Protein AF-0000000066464212 (afdb_homodimer)

pLDDT: mean 94.96, std 7.9, range [55.81, 98.94]

Radius of gyration: 20.84 Å; Cα contacts (8 Å, |Δi|>4): 324; chains: 2; bounding box: 34×66×40 Å

Nearest PDB structures (foldseek):
  5kqa-assembly1_A  TM=9.774E-01  e=7.365E-11  Polygonaceae
  3uiw-assembly1_A  TM=9.743E-01  e=1.014E-10  Danio rerio
  2e7p-assembly5_D  TM=9.667E-01  e=1.489E-10  Populus tremula x Populus tremuloides
  2fls-assembly1_A  TM=9.699E-01  e=6.914E-10  Homo sapiens
  2ht9-assembly1_B  TM=9.714E-01  e=9.521E-10  Homo sapiens

Secondary structure (DSSP, 8-state):
--HHHHHHHHHHHH-SEEEEE-TT-HHHHHHHHHHHHTT---EEEEGGGSTTHHHHHHHHHHHHS--SS-EEEETTEEEESHHHHHHTGGGHHHHHHHHHHHHHHH-/--HHHHHHHHHHHH-SEEEEE-TT-HHHHHHHHHHHHTT---EEEEGGGSTTHHHHHHHHHHHHS--SS-EEEETTEEEESHHHHHHTGGGHHHHHHHHHHHHHHH-

Sequence (214 aa):
MTGAKSKVEDIIAGHHVVIFSKSYCSYSRAAKSLLNEQGIPFYALELDQLDDGAAIQSALAELTNQSTVPNIFIGQKHIGGNSDLQARKGELSALVSAAMAAKASKAMTGAKSKVEDIIAGHHVVIFSKSYCSYSRAAKSLLNEQGIPFYALELDQLDDGAAIQSALAELTNQSTVPNIFIGQKHIGGNSDLQARKGELSALVSAAMAAKASKA

Solvent-accessible surface area (backbone atoms only — not comparable to full-atom values): 11523 Å² total; per-residue (Å²): 121,58,74,38,40,51,51,51,52,49,52,38,71,72,37,53,28,36,35,40,28,34,85,83,38,66,51,25,50,49,45,51,47,52,35,53,75,72,68,48,78,68,48,73,44,49,30,80,80,41,94,59,18,69,50,33,44,52,33,43,22,71,73,67,74,43,80,63,67,21,40,29,31,48,50,66,37,79,63,40,37,38,70,48,48,60,74,36,60,90,47,44,67,61,52,48,51,51,25,53,50,52,51,54,67,74,95,123,59,73,36,40,50,49,51,52,50,52,38,71,72,37,53,29,36,35,40,28,36,84,84,38,66,51,25,50,48,44,52,46,53,34,54,75,70,69,46,78,68,48,74,44,50,31,79,80,41,96,59,19,68,50,33,45,52,34,42,20,71,75,67,74,43,79,63,68,21,41,31,30,48,49,66,36,79,64,40,39,37,70,48,50,63,74,36,58,90,46,42,68,59,53,49,50,50,25,52,50,52,53,56,69,74,96

Organism: Ajellomyces capsulatus (strain G186AR / H82 / ATCC MYA-2454 / RMSCC 2432) (NCBI:txid447093)

Structure (mmCIF, N/CA/C/O backbone):
data_AF-0000000066464212-model_v1
#
loop_
_entity.id
_entity.type
_entity.pdbx_description
1 polymer 'Glutaredoxin domain-containing protein'
#
loop_
_atom_site.group_PDB
_atom_site.id
_atom_site.type_symbol
_atom_site.label_atom_id
_atom_site.label_alt_id
_atom_site.label_comp_id
_atom_site.label_asym_id
_atom_site.label_entity_id
_atom_site.label_seq_id
_atom_site.pdbx_PDB_ins_code
_atom_site.Cartn_x
_atom_site.Cartn_y
_atom_site.Cartn_z
_atom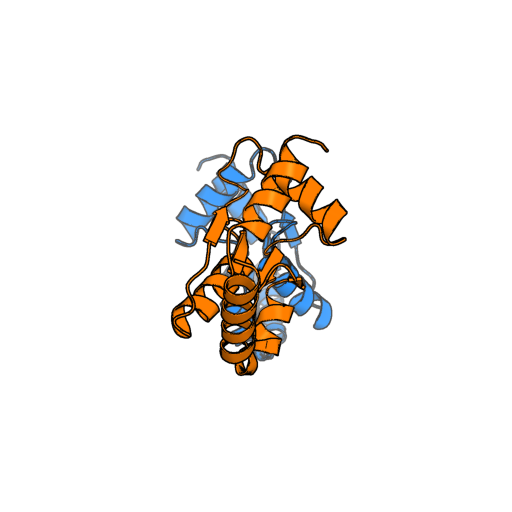_site.occupancy
_atom_site.B_iso_or_equiv
_atom_site.auth_seq_id
_atom_site.auth_comp_id
_atom_site.auth_asym_id
_atom_site.auth_atom_id
_atom_site.pdbx_PDB_model_num
ATOM 1 N N . MET A 1 1 ? -4.98 -30.25 5.605 1 62.38 1 MET A N 1
ATOM 2 C CA . MET A 1 1 ? -4.852 -28.891 5.09 1 62.38 1 MET A CA 1
ATOM 3 C C . MET A 1 1 ? -6.082 -28.062 5.441 1 62.38 1 MET A C 1
ATOM 5 O O . MET A 1 1 ? -7.195 -28.578 5.488 1 62.38 1 MET A O 1
ATOM 9 N N . THR A 1 2 ? -5.816 -26.922 6.148 1 75.06 2 THR A N 1
ATOM 10 C CA . THR A 1 2 ? -6.996 -26.094 6.414 1 75.06 2 THR A CA 1
ATOM 11 C C . THR A 1 2 ? -7.727 -25.781 5.113 1 75.06 2 THR A C 1
ATOM 13 O O . THR A 1 2 ? -7.168 -25.922 4.023 1 75.06 2 THR A O 1
ATOM 16 N N . GLY A 1 3 ? -9.008 -25.562 5.176 1 91.06 3 GLY A N 1
ATOM 17 C CA . GLY A 1 3 ? -9.805 -25.188 4.02 1 91.06 3 GLY A CA 1
ATOM 18 C C . GLY A 1 3 ? -9.188 -24.062 3.207 1 91.06 3 GLY A C 1
ATOM 19 O O . GLY A 1 3 ? -9.141 -24.125 1.978 1 91.06 3 GLY A O 1
ATOM 20 N N . ALA A 1 4 ? -8.547 -23.188 3.826 1 94.38 4 ALA A N 1
ATOM 21 C CA . ALA A 1 4 ? -7.93 -22.047 3.156 1 94.38 4 ALA A CA 1
ATOM 22 C C . ALA A 1 4 ? -6.672 -22.484 2.402 1 94.38 4 ALA A C 1
ATOM 24 O O . ALA A 1 4 ? -6.426 -22.016 1.286 1 94.38 4 ALA A O 1
ATOM 25 N N . LYS A 1 5 ? -5.852 -23.344 3.031 1 96.25 5 LYS A N 1
ATOM 26 C CA . LYS A 1 5 ? -4.633 -23.812 2.387 1 96.25 5 LYS A CA 1
ATOM 27 C C . LYS A 1 5 ? -4.953 -24.578 1.1 1 96.25 5 LYS A C 1
ATOM 29 O O . LYS A 1 5 ? -4.285 -24.375 0.08 1 96.25 5 LYS A O 1
ATOM 34 N N . SER A 1 6 ? -5.898 -25.453 1.099 1 96.81 6 SER A N 1
ATOM 35 C CA . SER A 1 6 ? -6.309 -26.188 -0.096 1 96.81 6 SER A CA 1
ATOM 36 C C . SER A 1 6 ? -6.812 -25.234 -1.179 1 96.81 6 SER A C 1
ATOM 38 O O . SER A 1 6 ? -6.516 -25.422 -2.361 1 96.81 6 SER A O 1
ATOM 40 N N . LYS A 1 7 ? -7.559 -24.25 -0.746 1 97.44 7 LYS A N 1
ATOM 41 C CA . LYS A 1 7 ? -8.07 -23.266 -1.689 1 97.44 7 LYS A CA 1
ATOM 42 C C . LYS A 1 7 ? -6.93 -22.516 -2.385 1 97.44 7 LYS A C 1
ATOM 44 O O . LYS A 1 7 ? -6.949 -22.344 -3.605 1 97.44 7 LYS A O 1
ATOM 49 N N . VAL A 1 8 ? -5.965 -22.141 -1.641 1 98.31 8 VAL A N 1
ATOM 50 C CA . VAL A 1 8 ? -4.805 -21.438 -2.174 1 98.31 8 VAL A CA 1
ATOM 51 C C . VAL A 1 8 ? -4.07 -22.328 -3.172 1 98.31 8 VAL A C 1
ATOM 53 O O . VAL A 1 8 ? -3.771 -21.906 -4.289 1 98.31 8 VAL A O 1
ATOM 56 N N . GLU A 1 9 ? -3.828 -23.531 -2.809 1 97.69 9 GLU A N 1
ATOM 57 C CA . GLU A 1 9 ? -3.117 -24.469 -3.67 1 97.69 9 GLU A CA 1
ATOM 58 C C . GLU A 1 9 ? -3.896 -24.734 -4.957 1 97.69 9 GLU A C 1
ATOM 60 O O . GLU A 1 9 ? -3.309 -24.828 -6.035 1 97.69 9 GLU A O 1
ATOM 65 N N . ASP A 1 10 ? -5.176 -24.859 -4.82 1 97.81 10 ASP A N 1
ATOM 66 C CA . ASP A 1 10 ? -6.02 -25.109 -5.984 1 97.81 10 ASP A CA 1
ATOM 67 C C . ASP A 1 10 ? -5.98 -23.922 -6.949 1 97.81 10 ASP A C 1
ATOM 69 O O . ASP A 1 10 ? -5.918 -24.125 -8.164 1 97.81 10 ASP A O 1
ATOM 73 N N . ILE A 1 11 ? -6.039 -22.719 -6.395 1 97.94 11 ILE A N 1
ATOM 74 C CA . ILE A 1 11 ? -6.02 -21.531 -7.219 1 97.94 11 ILE A CA 1
ATOM 75 C C . ILE A 1 11 ? -4.688 -21.422 -7.957 1 97.94 11 ILE A C 1
ATOM 77 O O . ILE A 1 11 ? -4.656 -21.188 -9.164 1 97.94 11 ILE A O 1
ATOM 81 N N . ILE A 1 12 ? -3.629 -21.672 -7.242 1 97.75 12 ILE A N 1
ATOM 82 C CA . ILE A 1 12 ? -2.297 -21.609 -7.832 1 97.75 12 ILE A CA 1
ATOM 83 C C . ILE A 1 12 ? -2.162 -22.656 -8.922 1 97.75 12 ILE A C 1
ATOM 85 O O . ILE A 1 12 ? -1.646 -22.375 -10.008 1 97.75 12 ILE A O 1
ATOM 89 N N . ALA A 1 13 ? -2.678 -23.828 -8.664 1 96.5 13 ALA A N 1
ATOM 90 C CA . ALA A 1 13 ? -2.598 -24.922 -9.617 1 96.5 13 ALA A CA 1
ATOM 91 C C . ALA A 1 13 ? -3.471 -24.672 -10.836 1 96.5 13 ALA A C 1
ATOM 93 O O . ALA A 1 13 ? -3.162 -25.125 -11.938 1 96.5 13 ALA A O 1
ATOM 94 N N . GLY A 1 14 ? -4.5 -23.891 -10.664 1 96.62 14 GLY A N 1
ATOM 95 C CA . GLY A 1 14 ? -5.504 -23.734 -11.703 1 96.62 14 GLY A CA 1
ATOM 96 C C . GLY A 1 14 ? -5.23 -22.562 -12.625 1 96.62 14 GLY A C 1
ATOM 97 O O . GLY A 1 14 ? -5.918 -22.391 -13.633 1 96.62 14 GLY A O 1
ATOM 98 N N . HIS A 1 15 ? -4.262 -21.719 -12.344 1 97.31 15 HIS A N 1
ATOM 99 C CA . HIS A 1 15 ? -4 -20.531 -13.141 1 97.31 15 HIS A CA 1
ATOM 100 C C . HIS A 1 15 ? -2.508 -20.359 -13.414 1 97.31 15 HIS A C 1
ATOM 102 O O . HIS A 1 15 ? -1.678 -20.75 -12.586 1 97.31 15 HIS A O 1
ATOM 108 N N . HIS A 1 16 ? -2.162 -19.766 -14.555 1 96.94 16 HIS A N 1
ATOM 109 C CA . HIS A 1 16 ? -0.768 -19.562 -14.93 1 96.94 16 HIS A CA 1
ATOM 110 C C . HIS A 1 16 ? -0.162 -18.391 -14.156 1 96.94 16 HIS A C 1
ATOM 112 O O . HIS A 1 16 ? 1.033 -18.391 -13.852 1 96.94 16 HIS A O 1
ATOM 118 N N . VAL A 1 17 ? -0.96 -17.375 -13.992 1 98.44 17 VAL A N 1
ATOM 119 C CA . VAL A 1 17 ? -0.551 -16.188 -13.242 1 98.44 17 VAL A CA 1
ATOM 120 C C . VAL A 1 17 ? -1.604 -15.859 -12.188 1 98.44 17 VAL A C 1
ATOM 122 O O . VAL A 1 17 ? -2.783 -15.695 -12.508 1 98.44 17 VAL A O 1
ATOM 125 N N . VAL A 1 18 ? -1.209 -15.828 -10.852 1 98.81 18 VAL A N 1
ATOM 126 C CA . VAL A 1 18 ? -2.115 -15.539 -9.75 1 98.81 18 VAL A CA 1
ATOM 127 C C . VAL A 1 18 ? -1.562 -14.383 -8.914 1 98.81 18 VAL A C 1
ATOM 129 O O . VAL A 1 18 ? -0.37 -14.352 -8.602 1 98.81 18 VAL A O 1
ATOM 132 N N . ILE A 1 19 ? -2.424 -13.453 -8.617 1 98.94 19 ILE A N 1
ATOM 133 C CA . ILE A 1 19 ? -2.105 -12.383 -7.688 1 98.94 19 ILE A CA 1
ATOM 134 C C . ILE A 1 19 ? -3.059 -12.43 -6.496 1 98.94 19 ILE A C 1
ATOM 136 O O . ILE A 1 19 ? -4.266 -12.219 -6.652 1 98.94 19 ILE A O 1
ATOM 140 N N . PHE A 1 20 ? -2.555 -12.789 -5.336 1 98.94 20 PHE A N 1
ATOM 141 C CA . PHE A 1 20 ? -3.291 -12.516 -4.109 1 98.94 20 PHE A CA 1
ATOM 142 C C . PHE A 1 20 ? -3.072 -11.078 -3.65 1 98.94 20 PHE A C 1
ATOM 144 O O . PHE A 1 20 ? -1.938 -10.664 -3.41 1 98.94 20 PHE A O 1
ATOM 151 N N . SER A 1 21 ? -4.109 -10.359 -3.576 1 98.62 21 SER A N 1
ATOM 152 C CA . SER A 1 21 ? -4.023 -8.906 -3.438 1 98.62 21 SER A CA 1
ATOM 153 C C . SER A 1 21 ? -5.031 -8.391 -2.42 1 98.62 21 SER A C 1
ATOM 155 O O . SER A 1 21 ? -5.676 -9.172 -1.721 1 98.62 21 SER A O 1
ATO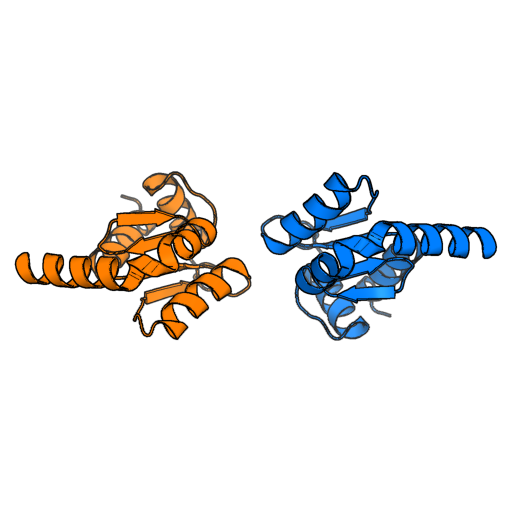M 157 N N . LYS A 1 22 ? -4.996 -7.09 -2.24 1 97 22 LYS A N 1
ATOM 158 C CA . LYS A 1 22 ? -6.051 -6.32 -1.588 1 97 22 LYS A CA 1
ATOM 159 C C . LYS A 1 22 ? -6.449 -5.109 -2.43 1 97 22 LYS A C 1
ATOM 161 O O . LYS A 1 22 ? -5.602 -4.492 -3.076 1 97 22 LYS A O 1
ATOM 166 N N . SER A 1 23 ? -7.754 -4.809 -2.336 1 95.81 23 SER A N 1
ATOM 167 C CA . SER A 1 23 ? -8.32 -3.838 -3.271 1 95.81 23 SER A CA 1
ATOM 168 C C . SER A 1 23 ? -7.773 -2.438 -3.01 1 95.81 23 SER A C 1
ATOM 170 O O . SER A 1 23 ? -7.691 -1.616 -3.924 1 95.81 23 SER A O 1
ATOM 172 N N . TYR A 1 24 ? -7.355 -2.246 -1.828 1 90.81 24 TYR A N 1
ATOM 173 C CA . TYR A 1 24 ? -6.98 -0.889 -1.444 1 90.81 24 TYR A CA 1
ATOM 174 C C . TYR A 1 24 ? -5.473 -0.689 -1.538 1 90.81 24 TYR A C 1
ATOM 176 O O . TYR A 1 24 ? -4.973 0.419 -1.333 1 90.81 24 TYR A O 1
ATOM 184 N N . CYS A 1 25 ? -4.758 -1.688 -1.774 1 96.19 25 CYS A N 1
ATOM 185 C CA . CYS A 1 25 ? -3.305 -1.651 -1.646 1 96.19 25 CYS A CA 1
ATOM 186 C C . CYS A 1 25 ? -2.654 -1.162 -2.934 1 96.19 25 CYS A C 1
ATOM 188 O O . CYS A 1 25 ? -2.875 -1.734 -4.004 1 96.19 25 CYS A O 1
ATOM 190 N N . SER A 1 26 ? -1.831 -0.198 -2.838 1 95.88 26 SER A N 1
ATOM 191 C CA . SER A 1 26 ? -1.225 0.437 -4.004 1 95.88 26 SER A CA 1
ATOM 192 C C . SER A 1 26 ? -0.263 -0.511 -4.711 1 95.88 26 SER A C 1
ATOM 194 O O . SER A 1 26 ? -0.16 -0.495 -5.941 1 95.88 26 SER A O 1
ATOM 196 N N . TYR A 1 27 ? 0.458 -1.313 -3.957 1 97.69 27 TYR A N 1
ATOM 197 C CA . TYR A 1 27 ? 1.379 -2.268 -4.562 1 97.69 27 TYR A CA 1
ATOM 198 C C . TYR A 1 27 ? 0.621 -3.344 -5.332 1 97.69 27 TYR A C 1
ATOM 200 O O . TYR A 1 27 ? 1.071 -3.795 -6.391 1 97.69 27 TYR A O 1
ATOM 208 N N . SER A 1 28 ? -0.505 -3.787 -4.73 1 98.44 28 SER A N 1
ATOM 209 C CA . SER A 1 28 ? -1.356 -4.723 -5.461 1 98.44 28 SER A CA 1
ATOM 210 C C . SER A 1 28 ? -1.842 -4.121 -6.773 1 98.44 28 SER A C 1
ATOM 212 O O . SER A 1 28 ? -1.831 -4.789 -7.809 1 98.44 28 SER A O 1
ATOM 214 N N . ARG A 1 29 ? -2.258 -2.926 -6.77 1 97.56 29 ARG A N 1
ATOM 215 C CA . ARG A 1 29 ? -2.699 -2.248 -7.984 1 97.56 29 ARG A CA 1
ATOM 216 C C . ARG A 1 29 ? -1.56 -2.137 -8.992 1 97.56 29 ARG A C 1
ATOM 218 O O . ARG A 1 29 ? -1.757 -2.365 -10.188 1 97.56 29 ARG A O 1
ATOM 225 N N . ALA A 1 30 ? -0.401 -1.786 -8.516 1 97.81 30 ALA A N 1
ATOM 226 C CA . ALA A 1 30 ? 0.759 -1.646 -9.391 1 97.81 30 ALA A CA 1
ATOM 227 C C . ALA A 1 30 ? 1.104 -2.973 -10.062 1 97.81 30 ALA A C 1
ATOM 229 O O . ALA A 1 30 ? 1.409 -3.01 -11.25 1 97.81 30 ALA A O 1
ATOM 230 N N . ALA A 1 31 ? 1.114 -3.998 -9.289 1 98.56 31 ALA A N 1
ATOM 231 C CA . ALA A 1 31 ? 1.392 -5.324 -9.836 1 98.56 31 ALA A CA 1
ATOM 232 C C . ALA A 1 31 ? 0.405 -5.68 -10.945 1 98.56 31 ALA A C 1
ATOM 234 O O . ALA A 1 31 ? 0.808 -6.109 -12.031 1 98.56 31 ALA A O 1
ATOM 235 N N . LYS A 1 32 ? -0.856 -5.473 -10.648 1 98.75 32 LYS A N 1
ATOM 236 C CA . LYS A 1 32 ? -1.885 -5.766 -11.641 1 98.75 32 LYS A CA 1
ATOM 237 C C . LYS A 1 32 ? -1.731 -4.875 -12.867 1 98.75 32 LYS A C 1
ATOM 239 O O . LYS A 1 32 ? -1.896 -5.336 -14 1 98.75 32 LYS A O 1
ATOM 244 N N . SER A 1 33 ? -1.447 -3.662 -12.68 1 98.69 33 SER A N 1
ATOM 245 C CA . SER A 1 33 ? -1.271 -2.719 -13.773 1 98.69 33 SER A CA 1
ATOM 246 C C . SER A 1 33 ? -0.145 -3.158 -14.703 1 98.69 33 SER A C 1
ATOM 248 O O . SER A 1 33 ? -0.278 -3.082 -15.93 1 98.69 33 SER A O 1
ATOM 250 N N . LEU A 1 34 ? 0.986 -3.566 -14.148 1 98.44 34 LEU A N 1
ATOM 251 C CA . LEU A 1 34 ? 2.121 -4.016 -14.953 1 98.44 34 LEU A CA 1
ATOM 252 C C . LEU A 1 34 ? 1.729 -5.191 -15.836 1 98.44 34 LEU A C 1
ATOM 254 O O . LEU A 1 34 ? 2.039 -5.203 -17.031 1 98.44 34 LEU A O 1
ATOM 258 N N . LEU A 1 35 ? 1.064 -6.172 -15.25 1 98.5 35 LEU A N 1
ATOM 259 C CA . LEU A 1 35 ? 0.638 -7.336 -16.016 1 98.5 35 LEU A CA 1
ATOM 260 C C . LEU A 1 35 ? -0.342 -6.934 -17.125 1 98.5 35 LEU A C 1
ATOM 262 O O . LEU A 1 35 ? -0.245 -7.414 -18.25 1 98.5 35 LEU A O 1
ATOM 266 N N . ASN A 1 36 ? -1.276 -6.039 -16.828 1 98.62 36 ASN A N 1
ATOM 267 C CA . ASN A 1 36 ? -2.215 -5.523 -17.812 1 98.62 36 ASN A CA 1
ATOM 268 C C . ASN A 1 36 ? -1.491 -4.809 -18.953 1 98.62 36 ASN A C 1
ATOM 270 O O . ASN A 1 36 ? -1.812 -5.016 -20.125 1 98.62 36 ASN A O 1
ATOM 274 N N . GLU A 1 37 ? -0.614 -3.99 -18.609 1 98.06 37 GLU A N 1
ATOM 275 C CA . GLU A 1 37 ? 0.159 -3.236 -19.594 1 98.06 37 GLU A CA 1
ATOM 276 C C . GLU A 1 37 ? 0.887 -4.172 -20.562 1 98.06 37 GLU A C 1
ATOM 278 O O . GLU A 1 37 ? 1.058 -3.848 -21.734 1 98.06 37 GLU A O 1
ATOM 283 N N . GLN A 1 38 ? 1.328 -5.258 -20.078 1 97.44 38 GLN A N 1
ATOM 284 C CA . GLN A 1 38 ? 2.098 -6.203 -20.875 1 97.44 38 GLN A CA 1
ATOM 285 C C . GLN A 1 38 ? 1.185 -7.211 -21.562 1 97.44 38 GLN A C 1
ATOM 287 O O . GLN A 1 38 ? 1.66 -8.133 -22.234 1 97.44 38 GLN A O 1
ATOM 292 N N . GLY A 1 39 ? -0.112 -7.078 -21.312 1 97.75 39 GLY A N 1
ATOM 293 C CA . GLY A 1 39 ? -1.065 -7.977 -21.953 1 97.75 39 GLY A CA 1
ATOM 294 C C . GLY A 1 39 ? -1.043 -9.375 -21.375 1 97.75 39 GLY A C 1
ATOM 295 O O . GLY A 1 39 ? -1.386 -10.344 -22.062 1 97.75 39 GLY A O 1
ATOM 296 N N . ILE A 1 40 ? -0.643 -9.531 -20.172 1 97.44 40 ILE A N 1
ATOM 297 C CA . ILE A 1 40 ? -0.554 -10.828 -19.516 1 97.44 40 ILE A CA 1
ATOM 298 C C . ILE A 1 40 ? -1.818 -11.086 -18.688 1 97.44 40 ILE A C 1
ATOM 300 O O . ILE A 1 40 ? -2.078 -10.391 -17.703 1 97.44 40 ILE A O 1
ATOM 304 N N . PRO A 1 41 ? -2.605 -12.062 -19.109 1 97.5 41 PRO A N 1
ATOM 305 C CA . PRO A 1 41 ? -3.781 -12.383 -18.297 1 97.5 41 PRO A CA 1
ATOM 306 C C . PRO A 1 41 ? -3.416 -12.938 -16.922 1 97.5 41 PRO A C 1
ATOM 308 O O . PRO A 1 41 ? -2.422 -13.656 -16.781 1 97.5 41 PRO A O 1
ATOM 311 N N . PHE A 1 42 ? -4.219 -12.633 -15.93 1 98.56 42 PHE A N 1
ATOM 312 C CA . PHE A 1 42 ? -3.982 -13.125 -14.578 1 98.56 42 PHE A CA 1
ATOM 313 C C . PHE A 1 42 ? -5.301 -13.289 -13.828 1 98.56 42 PHE A C 1
ATOM 315 O O . PHE A 1 42 ? -6.312 -12.703 -14.211 1 98.56 42 PHE A O 1
ATOM 322 N N . TYR A 1 43 ? -5.258 -14.195 -12.828 1 98.69 43 TYR A N 1
ATOM 323 C CA . TYR A 1 43 ? -6.32 -14.312 -11.836 1 98.69 43 TYR A CA 1
ATOM 324 C C . TYR A 1 43 ? -5.969 -13.539 -10.57 1 98.69 43 TYR A C 1
ATOM 326 O O . TYR A 1 43 ? -4.8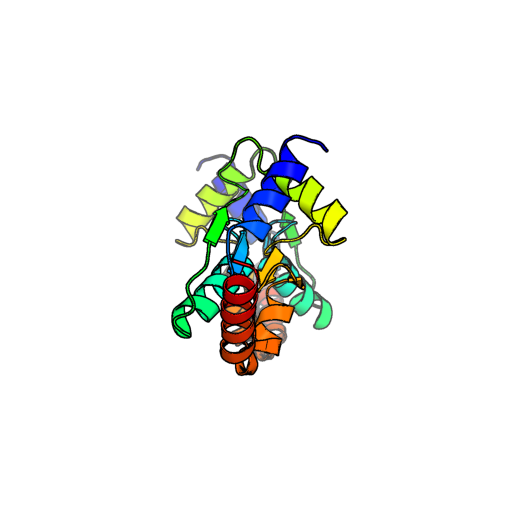91 -13.727 -10 1 98.69 43 TYR A O 1
ATOM 334 N N . ALA A 1 44 ? -6.801 -12.641 -10.148 1 98.75 44 ALA A N 1
ATOM 335 C CA . ALA A 1 44 ? -6.574 -11.867 -8.938 1 98.75 44 ALA A CA 1
ATOM 336 C C . ALA A 1 44 ? -7.633 -12.172 -7.879 1 98.75 44 ALA A C 1
ATOM 338 O O . ALA A 1 44 ? -8.812 -12.312 -8.195 1 98.75 44 ALA A O 1
ATOM 339 N N . LEU A 1 45 ? -7.156 -12.375 -6.711 1 98.62 45 LEU A N 1
ATOM 340 C CA . LEU A 1 45 ? -8.055 -12.586 -5.582 1 98.62 45 LEU A CA 1
ATOM 341 C C . LEU A 1 45 ? -7.883 -11.492 -4.531 1 98.62 45 LEU A C 1
ATOM 343 O O . LEU A 1 45 ? -6.844 -11.414 -3.879 1 98.62 45 LEU A O 1
ATOM 347 N N . GLU A 1 46 ? -8.992 -10.695 -4.434 1 98.5 46 GLU A N 1
ATOM 348 C CA . GLU A 1 46 ? -8.961 -9.633 -3.434 1 98.5 46 GLU A CA 1
ATOM 349 C C . GLU A 1 46 ? -9.297 -10.172 -2.045 1 98.5 46 GLU A C 1
ATOM 351 O O . GLU A 1 46 ? -10.469 -10.344 -1.711 1 98.5 46 GLU A O 1
ATOM 356 N N . LEU A 1 47 ? -8.266 -10.266 -1.214 1 98.38 47 LEU A N 1
ATOM 357 C CA . LEU A 1 47 ? -8.43 -10.953 0.062 1 98.38 47 LEU A CA 1
ATOM 358 C C . LEU A 1 47 ? -9.312 -10.148 1.007 1 98.38 47 LEU A C 1
ATOM 360 O O . LEU A 1 47 ? -10.039 -10.711 1.829 1 98.38 47 LEU A O 1
ATOM 364 N N . ASP A 1 48 ? -9.273 -8.773 0.897 1 96.25 48 ASP A N 1
ATOM 365 C CA . ASP A 1 48 ? -10.023 -7.891 1.783 1 96.25 48 ASP A CA 1
ATOM 366 C C . ASP A 1 48 ? -11.523 -7.957 1.48 1 96.25 48 ASP A C 1
ATOM 368 O O . ASP A 1 48 ? -12.336 -7.461 2.258 1 96.25 48 ASP A O 1
ATOM 372 N N . GLN A 1 49 ? -11.906 -8.609 0.403 1 97.81 49 GLN A N 1
ATOM 373 C CA . GLN A 1 49 ? -13.305 -8.664 -0.011 1 97.81 49 GLN A CA 1
ATOM 374 C C . GLN A 1 49 ? -13.875 -10.07 0.165 1 97.81 49 GLN A C 1
ATOM 376 O O . GLN A 1 49 ? -14.977 -10.367 -0.308 1 97.81 49 GLN A O 1
ATOM 381 N N . LEU A 1 50 ? -13.125 -10.945 0.792 1 97.56 50 LEU A N 1
ATOM 382 C CA . LEU A 1 50 ? -13.531 -12.328 1.022 1 97.56 50 LEU A CA 1
ATOM 383 C C . LEU A 1 50 ? -13.703 -12.602 2.512 1 97.56 50 LEU A C 1
ATOM 385 O O . LEU A 1 50 ? -12.906 -12.133 3.33 1 97.56 50 LEU A O 1
ATOM 389 N N . ASP A 1 51 ? -14.672 -13.422 2.893 1 96.81 51 ASP A N 1
ATOM 390 C CA . ASP A 1 51 ? -14.891 -13.828 4.277 1 96.81 51 ASP A CA 1
ATOM 391 C C . ASP A 1 51 ? -13.688 -14.578 4.832 1 96.81 51 ASP A C 1
ATOM 393 O O . ASP A 1 51 ? -13.352 -14.438 6.008 1 96.81 51 ASP A O 1
ATOM 397 N N . ASP A 1 52 ? -13.062 -15.422 3.926 1 97.31 52 ASP A N 1
ATOM 398 C CA . ASP A 1 52 ? -11.938 -16.234 4.375 1 97.31 52 ASP A CA 1
ATOM 399 C C . ASP A 1 52 ? -10.609 -15.609 3.955 1 97.31 52 ASP A C 1
ATOM 401 O O . ASP A 1 52 ? -9.602 -16.297 3.84 1 97.31 52 ASP A O 1
ATOM 405 N N . GLY A 1 53 ? -10.656 -14.344 3.664 1 97.94 53 GLY A N 1
ATOM 406 C CA . GLY A 1 53 ? -9.461 -13.648 3.211 1 97.94 53 GLY A CA 1
ATOM 407 C C . GLY A 1 53 ? -8.305 -13.758 4.184 1 97.94 53 GLY A C 1
ATOM 408 O O . GLY A 1 53 ? -7.168 -14 3.777 1 97.94 53 GLY A O 1
ATOM 409 N N . ALA A 1 54 ? -8.602 -13.531 5.492 1 96.75 54 ALA A N 1
ATOM 410 C CA . ALA A 1 54 ? -7.559 -13.617 6.512 1 96.75 54 ALA A CA 1
ATOM 411 C C . ALA A 1 54 ? -6.965 -15.016 6.578 1 96.75 54 ALA A C 1
ATOM 413 O O . ALA A 1 54 ? -5.754 -15.18 6.727 1 96.75 54 ALA A O 1
ATOM 414 N N . ALA A 1 55 ? -7.805 -16 6.488 1 97.94 55 ALA A N 1
ATOM 415 C CA . ALA A 1 55 ? -7.34 -17.391 6.492 1 97.94 55 ALA A CA 1
ATOM 416 C C . ALA A 1 55 ? -6.48 -17.688 5.27 1 97.94 55 ALA A C 1
ATOM 418 O O . ALA A 1 55 ? -5.461 -18.375 5.371 1 97.94 55 ALA A O 1
ATOM 419 N N . ILE A 1 56 ? -6.867 -17.156 4.125 1 98.31 56 ILE A N 1
ATOM 420 C CA . ILE A 1 56 ? -6.09 -17.328 2.898 1 98.31 56 ILE A CA 1
ATOM 421 C C . ILE A 1 56 ? -4.723 -16.656 3.062 1 98.31 56 ILE A C 1
ATOM 423 O O . ILE A 1 56 ? -3.697 -17.25 2.709 1 98.31 56 ILE A O 1
ATOM 427 N N . GLN A 1 57 ? -4.758 -15.523 3.59 1 97.94 57 GLN A N 1
ATOM 428 C CA . GLN A 1 57 ? -3.5 -14.812 3.805 1 97.94 57 GLN A CA 1
ATOM 429 C C . GLN A 1 57 ? -2.578 -15.594 4.738 1 97.94 57 GLN A C 1
ATOM 431 O O . GLN A 1 57 ? -1.368 -15.656 4.516 1 97.94 57 GLN A O 1
ATOM 436 N N . SER A 1 58 ? -3.119 -16.141 5.801 1 97.88 58 SER A N 1
ATOM 437 C CA . SER A 1 58 ? -2.342 -16.984 6.711 1 97.88 58 SER A CA 1
ATOM 438 C C . SER A 1 58 ? -1.769 -18.188 5.988 1 97.88 58 SER A C 1
ATOM 440 O O . SER A 1 58 ? -0.61 -18.562 6.203 1 97.88 58 SER A O 1
ATOM 442 N N . ALA A 1 59 ? -2.553 -18.797 5.141 1 98.38 59 ALA A N 1
ATOM 443 C CA . ALA A 1 59 ? -2.096 -19.938 4.355 1 98.38 59 ALA A CA 1
ATOM 444 C C . ALA A 1 59 ? -0.951 -19.547 3.426 1 98.38 59 ALA A C 1
ATOM 446 O O . ALA A 1 59 ? 0.028 -20.281 3.287 1 98.38 59 ALA A O 1
ATOM 447 N N . LEU A 1 60 ? -1.067 -18.375 2.83 1 98.44 60 LEU A N 1
ATOM 448 C CA . LEU A 1 60 ? -0.011 -17.859 1.963 1 98.44 60 LEU A CA 1
ATOM 449 C C . LEU A 1 60 ? 1.285 -17.672 2.742 1 98.44 60 LEU A C 1
ATOM 451 O O . LEU A 1 60 ? 2.367 -17.984 2.246 1 98.44 60 LEU A O 1
ATOM 455 N N . ALA A 1 61 ? 1.117 -17.156 3.951 1 98.25 61 ALA A N 1
ATOM 456 C CA . ALA A 1 61 ? 2.291 -16.938 4.793 1 98.25 61 ALA A CA 1
ATOM 457 C C . ALA A 1 61 ? 3.004 -18.25 5.09 1 98.25 61 ALA A C 1
ATOM 459 O O . ALA A 1 61 ? 4.234 -18.312 5.074 1 98.25 61 ALA A O 1
ATOM 460 N N . GLU A 1 62 ? 2.234 -19.203 5.332 1 97.69 62 GLU A N 1
ATOM 461 C CA . GLU A 1 62 ? 2.809 -20.531 5.594 1 97.69 62 GLU A CA 1
ATOM 462 C C . GLU A 1 62 ? 3.498 -21.078 4.352 1 97.69 62 GLU A C 1
ATOM 464 O O . GLU A 1 62 ? 4.566 -21.688 4.449 1 97.69 62 GLU A O 1
ATOM 469 N N . LEU A 1 63 ? 2.91 -20.859 3.248 1 97.62 63 LEU A N 1
ATOM 470 C CA . LEU A 1 63 ? 3.375 -21.453 1.995 1 97.62 63 LEU A CA 1
ATOM 471 C C . LEU A 1 63 ? 4.605 -20.719 1.476 1 97.62 63 LEU A C 1
ATOM 473 O O . LEU A 1 63 ? 5.508 -21.328 0.906 1 97.62 63 LEU A O 1
ATOM 477 N N . THR A 1 64 ? 4.695 -19.422 1.688 1 98.44 64 THR A N 1
ATOM 478 C CA . THR A 1 64 ? 5.684 -18.625 0.973 1 98.44 64 THR A CA 1
ATOM 479 C C . THR A 1 64 ? 6.598 -17.891 1.951 1 98.44 64 THR A C 1
ATOM 481 O O . THR A 1 64 ? 7.598 -17.297 1.546 1 98.44 64 THR A O 1
ATOM 484 N N . ASN A 1 65 ? 6.234 -17.922 3.23 1 98.12 65 ASN A N 1
ATOM 485 C CA . ASN A 1 65 ? 6.926 -17.156 4.266 1 98.12 65 ASN A CA 1
ATOM 486 C C . ASN A 1 65 ? 6.777 -15.656 4.047 1 98.12 65 ASN A C 1
ATOM 488 O O . ASN A 1 65 ? 7.633 -14.875 4.465 1 98.12 65 ASN A O 1
ATOM 492 N N . GLN A 1 66 ? 5.816 -15.281 3.281 1 97.75 66 GLN A N 1
ATOM 493 C CA . GLN A 1 66 ? 5.445 -13.891 3.037 1 97.75 66 GLN A CA 1
ATOM 494 C C . GLN A 1 66 ? 4.031 -13.602 3.533 1 97.75 66 GLN A C 1
ATOM 496 O O . GLN A 1 66 ? 3.064 -14.188 3.045 1 97.75 66 GLN A O 1
ATOM 501 N N . SER A 1 67 ? 3.896 -12.656 4.41 1 95.5 67 SER A N 1
ATOM 502 C CA . SER A 1 67 ? 2.598 -12.328 4.988 1 95.5 67 SER A CA 1
ATOM 503 C C . SER A 1 67 ? 1.997 -11.094 4.328 1 95.5 67 SER A C 1
ATOM 505 O O . SER A 1 67 ? 0.863 -10.711 4.629 1 95.5 67 SER A O 1
ATOM 507 N N . THR A 1 68 ? 2.75 -10.445 3.35 1 96.12 68 THR A N 1
ATOM 508 C CA . THR A 1 68 ? 2.301 -9.219 2.703 1 96.12 68 THR A CA 1
ATOM 509 C C . THR A 1 68 ? 1.651 -9.523 1.356 1 96.12 68 THR A C 1
ATOM 511 O O . THR A 1 68 ? 1.682 -10.664 0.89 1 96.12 68 THR A O 1
ATOM 514 N N . VAL A 1 69 ? 0.936 -8.57 0.847 1 97.44 69 VAL A N 1
ATOM 515 C CA . VAL A 1 69 ? 0.384 -8.602 -0.503 1 97.44 69 VAL A CA 1
ATOM 516 C C . VAL A 1 69 ? 0.983 -7.469 -1.334 1 97.44 69 VAL A C 1
ATOM 518 O O . VAL A 1 69 ? 1.479 -6.48 -0.785 1 97.44 69 VAL A O 1
ATOM 521 N N . PRO A 1 70 ? 0.997 -7.617 -2.508 1 98.56 70 PRO A N 1
ATOM 522 C CA . PRO A 1 70 ? 0.558 -8.789 -3.277 1 98.56 70 PRO A CA 1
ATOM 523 C C . PRO A 1 70 ? 1.498 -9.977 -3.127 1 98.56 70 PRO A C 1
ATOM 525 O O . PRO A 1 70 ? 2.699 -9.797 -2.906 1 98.56 70 PRO A O 1
ATOM 528 N N . ASN A 1 71 ? 0.951 -11.133 -3.119 1 98.88 71 ASN A N 1
ATOM 529 C CA . ASN A 1 71 ? 1.655 -12.406 -3.203 1 98.88 71 ASN A CA 1
ATOM 530 C C . ASN A 1 71 ? 1.445 -13.07 -4.559 1 98.88 71 ASN A C 1
ATOM 532 O O . ASN A 1 71 ? 0.334 -13.5 -4.883 1 98.88 71 ASN A O 1
ATOM 536 N N . ILE A 1 72 ? 2.479 -13.195 -5.352 1 98.88 72 ILE A N 1
ATOM 537 C CA . ILE A 1 72 ? 2.316 -13.43 -6.785 1 98.88 72 ILE A CA 1
ATOM 538 C C . ILE A 1 72 ? 2.932 -14.773 -7.164 1 98.88 72 ILE A C 1
ATOM 540 O O . ILE A 1 72 ? 4.039 -15.102 -6.727 1 98.88 72 ILE A O 1
ATOM 544 N N . PHE A 1 73 ? 2.246 -15.492 -7.934 1 98.69 73 PHE A N 1
ATOM 545 C CA . PHE A 1 73 ? 2.697 -16.766 -8.484 1 98.69 73 PHE A CA 1
ATOM 546 C C . PHE A 1 73 ? 2.635 -16.75 -10.008 1 98.69 73 PHE A C 1
ATOM 548 O O . PHE A 1 73 ? 1.668 -16.25 -10.586 1 98.69 73 PHE A O 1
ATOM 555 N N . ILE A 1 74 ? 3.617 -17.281 -10.672 1 97.88 74 ILE A N 1
ATOM 556 C CA . ILE A 1 74 ? 3.66 -17.531 -12.102 1 97.88 74 ILE A CA 1
ATOM 557 C C . ILE A 1 74 ? 4.09 -18.969 -12.367 1 97.88 74 ILE A C 1
ATOM 559 O O . ILE A 1 74 ? 5.125 -19.422 -11.859 1 97.88 74 ILE A O 1
ATOM 563 N N . GLY A 1 75 ? 3.262 -19.672 -13.094 1 95.75 75 GLY A N 1
ATOM 564 C CA . GLY A 1 75 ? 3.57 -21.078 -13.336 1 95.75 75 GLY A CA 1
ATOM 565 C C . GLY A 1 75 ? 3.693 -21.891 -12.062 1 95.75 75 GLY A C 1
ATOM 566 O O . GLY A 1 75 ? 4.605 -22.703 -11.922 1 95.75 75 GLY A O 1
ATOM 567 N N . GLN A 1 76 ? 2.975 -21.531 -11.047 1 96.5 76 GLN A N 1
ATOM 568 C CA . GLN A 1 76 ? 2.889 -22.219 -9.758 1 96.5 76 GLN A CA 1
ATOM 569 C C . GLN A 1 76 ? 4.133 -21.969 -8.914 1 96.5 76 GLN A C 1
ATOM 571 O O . GLN A 1 76 ? 4.262 -22.5 -7.812 1 96.5 76 GLN A O 1
ATOM 576 N N . LYS A 1 77 ? 4.941 -21.125 -9.398 1 96.81 77 LYS A N 1
ATOM 577 C CA . LYS A 1 77 ? 6.121 -20.719 -8.641 1 96.81 77 LYS A CA 1
ATOM 578 C C . LYS A 1 77 ? 5.926 -19.359 -8.008 1 96.81 77 LYS A C 1
ATOM 580 O O . LYS A 1 77 ? 5.426 -18.422 -8.648 1 96.81 77 LYS A O 1
ATOM 585 N N . HIS A 1 78 ? 6.312 -19.234 -6.773 1 98.56 78 HIS A N 1
ATOM 586 C CA . HIS A 1 78 ? 6.234 -17.969 -6.055 1 98.56 78 HIS A CA 1
ATOM 587 C C . HIS A 1 78 ? 7.285 -16.984 -6.559 1 98.56 78 HIS A C 1
ATOM 589 O O . HIS A 1 78 ? 8.484 -17.281 -6.512 1 98.56 78 HIS A O 1
ATOM 595 N N . ILE A 1 79 ? 6.836 -15.781 -7.027 1 97.62 79 ILE A N 1
ATOM 596 C CA . ILE A 1 79 ? 7.762 -14.781 -7.539 1 97.62 79 ILE A CA 1
ATOM 597 C C . ILE A 1 79 ? 8.039 -13.734 -6.465 1 97.62 79 ILE A C 1
ATOM 599 O O . ILE A 1 79 ? 9.07 -13.062 -6.496 1 97.62 79 ILE A O 1
ATOM 603 N N . GLY A 1 80 ? 7.059 -13.555 -5.582 1 98.44 80 GLY A N 1
ATOM 604 C CA . GLY A 1 80 ? 7.184 -12.547 -4.539 1 98.44 80 GLY A CA 1
ATOM 605 C C . GLY A 1 80 ? 6.117 -11.477 -4.617 1 98.44 80 GLY A C 1
ATOM 606 O O . GLY A 1 80 ? 4.969 -11.758 -4.965 1 98.44 80 GLY A O 1
ATOM 607 N N . GLY A 1 81 ? 6.531 -10.336 -4.145 1 98.19 81 GLY A N 1
ATOM 608 C CA . GLY A 1 81 ? 5.625 -9.195 -4.156 1 98.19 81 GLY A CA 1
ATOM 609 C C . GLY A 1 81 ? 5.801 -8.305 -5.367 1 98.19 81 GLY A C 1
ATOM 610 O O . GLY A 1 81 ? 6.277 -8.758 -6.414 1 98.19 81 GLY A O 1
ATOM 611 N N . ASN A 1 82 ? 5.359 -7.078 -5.184 1 98.38 82 ASN A N 1
ATOM 612 C CA . ASN A 1 82 ? 5.402 -6.117 -6.281 1 98.38 82 ASN A CA 1
ATOM 613 C C . ASN A 1 82 ? 6.84 -5.812 -6.703 1 98.38 82 ASN A C 1
ATOM 615 O O . ASN A 1 82 ? 7.145 -5.766 -7.898 1 98.38 82 ASN A O 1
ATOM 619 N N . SER A 1 83 ? 7.68 -5.562 -5.684 1 97.31 83 SER A N 1
ATOM 620 C CA . SER A 1 83 ? 9.07 -5.273 -6.016 1 97.31 83 SER A CA 1
ATOM 621 C C . SER A 1 83 ? 9.695 -6.406 -6.828 1 97.31 83 SER A C 1
ATOM 623 O O . SER A 1 83 ? 10.414 -6.16 -7.797 1 97.31 83 SER A O 1
ATOM 625 N N . ASP A 1 84 ? 9.453 -7.613 -6.426 1 98.31 84 ASP A N 1
ATOM 626 C CA . ASP A 1 84 ? 9.953 -8.781 -7.148 1 98.31 84 ASP A CA 1
ATOM 627 C C . ASP A 1 84 ? 9.422 -8.82 -8.578 1 98.31 84 ASP A C 1
ATOM 629 O O . ASP A 1 84 ? 10.164 -9.086 -9.516 1 98.31 84 ASP A O 1
ATOM 633 N N . LEU A 1 85 ? 8.18 -8.555 -8.758 1 98.44 85 LEU A N 1
ATOM 634 C CA . LEU A 1 85 ? 7.551 -8.555 -10.07 1 98.44 85 LEU A CA 1
ATOM 635 C C . LEU A 1 85 ? 8.141 -7.457 -10.953 1 98.44 85 LEU A C 1
ATOM 637 O O . LEU A 1 85 ? 8.508 -7.711 -12.109 1 98.44 85 LEU A O 1
ATOM 641 N N . GLN A 1 86 ? 8.25 -6.258 -10.398 1 98.25 86 GLN A N 1
ATOM 642 C CA . GLN A 1 86 ? 8.789 -5.125 -11.148 1 98.25 86 GLN A CA 1
ATOM 643 C C . GLN A 1 86 ? 10.219 -5.395 -11.602 1 98.25 86 GLN A C 1
ATOM 645 O O . GLN A 1 86 ? 10.602 -5.02 -12.711 1 98.25 86 GLN A O 1
ATOM 650 N N . ALA A 1 87 ? 10.938 -6.066 -10.781 1 98.06 87 ALA A N 1
ATOM 651 C CA . ALA A 1 87 ? 12.328 -6.371 -11.094 1 98.06 87 ALA A CA 1
ATOM 652 C C . ALA A 1 87 ? 12.43 -7.34 -12.266 1 98.06 87 ALA A C 1
ATOM 654 O O . ALA A 1 87 ? 13.461 -7.406 -12.945 1 98.06 87 ALA A O 1
ATOM 655 N N . ARG A 1 88 ? 11.383 -7.98 -12.523 1 97.25 88 ARG A N 1
ATOM 656 C CA . ARG A 1 88 ? 11.391 -9 -13.57 1 97.25 88 ARG A CA 1
ATOM 657 C C . ARG A 1 88 ? 10.555 -8.555 -14.766 1 97.25 88 ARG A C 1
ATOM 659 O O . ARG A 1 88 ? 10.148 -9.375 -15.594 1 97.25 88 ARG A O 1
ATOM 666 N N . LYS A 1 89 ? 10.242 -7.34 -14.836 1 97 89 LYS A N 1
ATOM 667 C CA . LYS A 1 89 ? 9.32 -6.824 -15.844 1 97 89 LYS A CA 1
ATOM 668 C C . LYS A 1 89 ? 9.758 -7.223 -17.25 1 97 89 LYS A C 1
ATOM 670 O O . LYS A 1 89 ? 8.922 -7.52 -18.109 1 97 89 LYS A O 1
ATOM 675 N N . GLY A 1 90 ? 11.031 -7.273 -17.516 1 97.25 90 GLY A N 1
ATOM 676 C CA . GLY A 1 90 ? 11.555 -7.578 -18.828 1 97.25 90 GLY A CA 1
ATOM 677 C C . GLY A 1 90 ? 11.461 -9.055 -19.188 1 97.25 90 GLY A C 1
ATOM 678 O O . GLY A 1 90 ? 11.578 -9.422 -20.359 1 97.25 90 GLY A O 1
ATOM 679 N N . GLU A 1 91 ? 11.297 -9.859 -18.234 1 96.38 91 GLU A N 1
ATOM 680 C CA . GLU A 1 91 ? 11.328 -11.297 -18.469 1 96.38 91 GLU A CA 1
ATOM 681 C C . GLU A 1 91 ? 9.953 -11.922 -18.266 1 96.38 91 GLU A C 1
ATOM 683 O O . GLU A 1 91 ? 9.789 -13.141 -18.422 1 96.38 91 GLU A O 1
ATOM 688 N N . LEU A 1 92 ? 8.961 -11.18 -17.938 1 96.56 92 LEU A N 1
ATOM 689 C CA . LEU A 1 92 ? 7.66 -11.719 -17.547 1 96.56 92 LEU A CA 1
ATOM 690 C C . LEU A 1 92 ? 7.02 -12.484 -18.703 1 96.56 92 LEU A C 1
ATOM 692 O O . LEU A 1 92 ? 6.445 -13.555 -18.5 1 96.56 92 LEU A O 1
ATOM 696 N N . SER A 1 93 ? 7.105 -11.906 -19.859 1 94.69 93 SER A N 1
ATOM 697 C CA . SER A 1 93 ? 6.516 -12.57 -21.016 1 94.69 93 SER A CA 1
ATOM 698 C C . SER A 1 93 ? 7.094 -13.969 -21.203 1 94.69 93 SER A C 1
ATOM 700 O O . SER A 1 93 ? 6.355 -14.922 -21.453 1 94.69 93 SER A O 1
ATOM 702 N N . ALA A 1 94 ? 8.398 -14.031 -21.109 1 94.69 94 ALA A N 1
ATOM 703 C CA . ALA A 1 94 ? 9.055 -15.32 -21.266 1 94.69 94 ALA A CA 1
ATOM 704 C C . ALA A 1 94 ? 8.656 -16.281 -20.141 1 94.69 94 ALA A C 1
ATOM 706 O O . ALA A 1 94 ? 8.422 -17.469 -20.375 1 94.69 94 ALA A O 1
ATOM 707 N N . LEU A 1 95 ? 8.594 -15.766 -18.922 1 94.06 95 LEU A N 1
ATOM 708 C CA . LEU A 1 95 ? 8.227 -16.562 -17.766 1 94.06 95 LEU A CA 1
ATOM 709 C C . LEU A 1 95 ? 6.816 -17.125 -17.906 1 94.06 95 LEU A C 1
ATOM 711 O O . LEU A 1 95 ? 6.578 -18.297 -17.625 1 94.06 95 LEU A O 1
ATOM 715 N N . VAL A 1 96 ? 5.922 -16.344 -18.344 1 95 96 VAL A N 1
ATOM 716 C CA . VAL A 1 96 ? 4.523 -16.734 -18.5 1 95 96 VAL A CA 1
ATOM 717 C C . VAL A 1 96 ? 4.391 -17.734 -19.641 1 95 96 VAL A C 1
ATOM 719 O O . VAL A 1 96 ? 3.645 -18.719 -19.531 1 95 96 VAL A O 1
ATOM 722 N N . SER A 1 97 ? 5.094 -17.484 -20.734 1 93.62 97 SER A N 1
ATOM 723 C CA . SER A 1 97 ? 5.07 -18.422 -21.844 1 93.62 97 SER A CA 1
ATOM 724 C C . SER A 1 97 ? 5.562 -19.797 -21.438 1 93.62 97 SER A C 1
ATOM 726 O O . SER A 1 97 ? 4.988 -20.812 -21.828 1 93.62 97 SER A O 1
ATOM 728 N N . ALA A 1 98 ? 6.594 -19.766 -20.688 1 91.12 98 ALA A N 1
ATOM 729 C CA . ALA A 1 98 ? 7.125 -21.031 -20.188 1 91.12 98 ALA A CA 1
ATOM 730 C C . ALA A 1 98 ? 6.105 -21.734 -19.297 1 91.12 98 ALA A C 1
ATOM 732 O O . ALA A 1 98 ? 5.969 -22.969 -19.359 1 91.12 98 ALA A O 1
ATOM 733 N N . ALA A 1 99 ? 5.441 -21.031 -18.516 1 89.31 99 ALA A N 1
ATOM 734 C CA . ALA A 1 99 ? 4.422 -21.578 -17.625 1 89.31 99 ALA A CA 1
ATOM 735 C C . ALA A 1 99 ? 3.264 -22.172 -18.422 1 89.31 99 ALA A C 1
ATOM 737 O O . ALA A 1 99 ? 2.748 -23.234 -18.062 1 89.31 99 ALA A O 1
ATOM 738 N N . MET A 1 100 ? 2.887 -21.469 -19.422 1 87.81 100 MET A N 1
ATOM 739 C CA . MET A 1 100 ? 1.802 -21.953 -20.281 1 87.81 100 MET A CA 1
ATOM 740 C C . MET A 1 100 ? 2.197 -23.234 -21 1 87.81 100 MET A C 1
ATOM 742 O O . MET A 1 100 ? 1.378 -24.141 -21.141 1 87.81 100 MET A O 1
ATOM 746 N N . ALA A 1 101 ? 3.422 -23.266 -21.406 1 85.31 101 ALA A N 1
ATOM 747 C CA . ALA A 1 101 ? 3.924 -24.453 -22.109 1 85.31 101 ALA A CA 1
ATOM 748 C C . ALA A 1 101 ? 4.023 -25.656 -21.172 1 85.31 101 ALA A C 1
ATOM 750 O O . ALA A 1 101 ? 3.717 -26.781 -21.562 1 85.31 101 ALA A O 1
ATOM 751 N N . ALA A 1 102 ? 4.441 -25.453 -20 1 79.88 102 ALA A N 1
ATOM 752 C CA . ALA A 1 102 ? 4.594 -26.531 -19.031 1 79.88 102 ALA A CA 1
ATOM 753 C C . ALA A 1 102 ? 3.244 -27.141 -18.672 1 79.88 102 ALA A C 1
ATOM 755 O O . ALA A 1 102 ? 3.131 -28.344 -18.484 1 79.88 102 ALA A O 1
ATOM 756 N N . LYS A 1 103 ? 2.344 -26.469 -18.516 1 72.94 103 LYS A N 1
ATOM 757 C CA . LYS A 1 103 ? 1.009 -26.969 -18.203 1 72.94 103 LYS A CA 1
ATOM 758 C C . LYS A 1 103 ? 0.417 -27.75 -19.375 1 72.94 103 LYS A C 1
ATOM 760 O O . LYS A 1 103 ? -0.264 -28.75 -19.172 1 72.94 103 LYS A O 1
ATOM 765 N N . ALA A 1 104 ? 0.727 -27.281 -20.547 1 72.44 104 ALA A N 1
ATOM 766 C CA . ALA A 1 104 ? 0.261 -27.969 -21.75 1 72.44 104 ALA A CA 1
ATOM 767 C C . ALA A 1 104 ? 0.9 -29.344 -21.875 1 72.44 104 ALA A C 1
ATOM 769 O O . ALA A 1 104 ? 0.25 -30.297 -22.297 1 72.44 104 ALA A O 1
ATOM 770 N N . SER A 1 105 ? 2.092 -29.344 -21.438 1 66.88 105 SER A N 1
ATOM 771 C CA . SER A 1 105 ? 2.791 -30.609 -21.531 1 66.88 105 SER A CA 1
ATOM 772 C C . SER A 1 105 ? 2.303 -31.594 -20.469 1 66.88 105 SER A C 1
ATOM 774 O O . SER A 1 105 ? 2.406 -32.812 -20.641 1 66.88 105 SER A O 1
ATOM 776 N N . LYS A 1 106 ? 1.879 -31.125 -19.406 1 64.62 106 LYS A N 1
ATOM 777 C CA . LYS A 1 106 ? 1.369 -31.969 -18.344 1 64.62 106 LYS A CA 1
ATOM 778 C C . LYS A 1 106 ? -0.104 -32.312 -18.562 1 64.62 106 LYS A C 1
ATOM 780 O O . LYS A 1 106 ? -0.646 -33.219 -17.922 1 64.62 106 LYS A O 1
ATOM 785 N N . ALA A 1 107 ? -0.678 -31.688 -19.422 1 55.81 107 ALA A N 1
ATOM 786 C CA . ALA A 1 107 ? -2.062 -32 -19.75 1 55.81 107 ALA A CA 1
ATOM 787 C C . ALA A 1 107 ? -2.131 -33.125 -20.812 1 55.81 107 ALA A C 1
ATOM 789 O O . ALA A 1 107 ? -1.271 -33.188 -21.688 1 55.81 107 ALA A O 1
ATOM 790 N N . MET B 1 1 ? -19.188 20.375 13.047 1 61.94 1 MET B N 1
ATOM 791 C CA . MET B 1 1 ? -18.109 19.5 12.617 1 61.94 1 MET B CA 1
ATOM 792 C C . MET B 1 1 ? -18.188 18.141 13.312 1 61.94 1 MET B C 1
ATOM 794 O O . MET B 1 1 ? -18.594 18.062 14.469 1 61.94 1 MET B O 1
ATOM 798 N N . THR B 1 2 ? -18.281 17.078 12.469 1 75 2 THR B N 1
ATOM 799 C CA . THR B 1 2 ? -18.281 15.789 13.148 1 75 2 THR B CA 1
ATOM 800 C C . THR B 1 2 ? -17.062 15.656 14.062 1 75 2 THR B C 1
ATOM 802 O O . THR B 1 2 ? -16.094 16.406 13.93 1 75 2 THR B O 1
ATOM 805 N N . GLY B 1 3 ? -17.156 14.891 15.133 1 90.88 3 GLY B N 1
ATOM 806 C CA . GLY B 1 3 ? -16.047 14.641 16.047 1 90.88 3 GLY B CA 1
ATOM 807 C C . GLY B 1 3 ? -14.758 14.273 15.336 1 90.88 3 GLY B C 1
ATOM 808 O O . GLY B 1 3 ? -13.688 14.789 15.68 1 90.88 3 GLY B O 1
ATOM 809 N N . ALA B 1 4 ? -14.859 13.625 14.289 1 94.31 4 ALA B N 1
ATOM 810 C CA . ALA B 1 4 ? -13.688 13.203 13.523 1 94.31 4 ALA B CA 1
ATOM 811 C C . ALA B 1 4 ? -13.07 14.375 12.773 1 94.31 4 ALA B C 1
ATOM 813 O O . ALA B 1 4 ? -11.844 14.5 12.703 1 94.31 4 ALA B O 1
ATOM 814 N N . LYS B 1 5 ? -13.914 15.219 12.164 1 96.12 5 LYS B N 1
ATOM 815 C CA . LYS B 1 5 ? -13.422 16.375 11.43 1 96.12 5 LYS B CA 1
ATOM 816 C C . LYS B 1 5 ? -12.648 17.328 12.352 1 96.12 5 LYS B C 1
ATOM 818 O O . LYS B 1 5 ? -11.578 17.812 11.984 1 96.12 5 LYS B O 1
ATOM 823 N N . SER B 1 6 ? -13.141 17.625 13.508 1 96.75 6 SER B N 1
ATOM 824 C CA . SER B 1 6 ? -12.453 18.469 14.477 1 96.75 6 SER B CA 1
ATOM 825 C C . SER B 1 6 ? -11.125 17.859 14.906 1 96.75 6 SER B C 1
ATOM 827 O O . SER B 1 6 ? -10.125 18.562 15.055 1 96.75 6 SER B O 1
ATOM 829 N N . LYS B 1 7 ? -11.148 16.562 15.094 1 97.38 7 LYS B N 1
ATOM 830 C CA . LYS B 1 7 ? -9.93 15.852 15.477 1 97.38 7 LYS B CA 1
ATOM 831 C C . LYS B 1 7 ? -8.852 16 14.406 1 97.38 7 LYS B C 1
ATOM 833 O O . LYS B 1 7 ? -7.691 16.281 14.711 1 97.38 7 LYS B O 1
ATOM 838 N N . VAL B 1 8 ? -9.242 15.852 13.203 1 98.31 8 VAL B N 1
ATOM 839 C CA . VAL B 1 8 ? -8.328 15.969 12.07 1 98.31 8 VAL B CA 1
ATOM 840 C C . VAL B 1 8 ? -7.754 17.391 12.023 1 98.31 8 VAL B C 1
ATOM 842 O O . VAL B 1 8 ? -6.535 17.562 11.93 1 98.31 8 VAL B O 1
ATOM 845 N N . GLU B 1 9 ? -8.586 18.344 12.117 1 97.69 9 GLU B N 1
ATOM 846 C CA . GLU B 1 9 ? -8.156 19.734 12.062 1 97.69 9 GLU B CA 1
ATOM 847 C C . GLU B 1 9 ? -7.219 20.078 13.219 1 97.69 9 GLU B C 1
ATOM 849 O O . GLU B 1 9 ? -6.23 20.781 13.039 1 97.69 9 GLU B O 1
ATOM 854 N N . ASP B 1 10 ? -7.543 19.562 14.367 1 97.81 10 ASP B N 1
ATOM 855 C CA . ASP B 1 10 ? -6.715 19.812 15.539 1 97.81 10 ASP B CA 1
ATOM 856 C C . ASP B 1 10 ? -5.324 19.203 15.367 1 97.81 10 ASP B C 1
ATOM 858 O O . ASP B 1 10 ? -4.32 19.812 15.727 1 97.81 10 ASP B O 1
ATOM 862 N N . ILE B 1 11 ? -5.285 17.984 14.836 1 97.94 11 ILE B N 1
ATOM 863 C CA . ILE B 1 11 ? -4.016 17.297 14.633 1 97.94 11 ILE B CA 1
ATOM 864 C C . ILE B 1 11 ? -3.166 18.078 13.625 1 97.94 11 ILE B C 1
ATOM 866 O O . ILE B 1 11 ? -1.979 18.312 13.859 1 97.94 11 ILE B O 1
ATOM 870 N N . ILE B 1 12 ? -3.803 18.484 12.562 1 97.81 12 ILE B N 1
ATOM 871 C CA . ILE B 1 12 ? -3.102 19.219 11.523 1 97.81 12 ILE B CA 1
ATOM 872 C C . ILE B 1 12 ? -2.584 20.547 12.086 1 97.81 12 ILE B C 1
ATOM 874 O O . ILE B 1 12 ? -1.438 20.922 11.844 1 97.81 12 ILE B O 1
ATOM 878 N N . ALA B 1 13 ? -3.391 21.172 12.883 1 96.62 13 ALA B N 1
ATOM 879 C CA . ALA B 1 13 ? -3.027 22.469 13.469 1 96.62 13 ALA B CA 1
ATOM 880 C C . ALA B 1 13 ? -1.921 22.297 14.508 1 96.62 13 ALA B C 1
ATOM 882 O O . ALA B 1 13 ? -1.115 23.203 14.719 1 96.62 13 ALA B O 1
ATOM 883 N N . GLY B 1 14 ? -1.846 21.156 15.102 1 96.69 14 GLY B N 1
ATOM 884 C CA . GLY B 1 14 ? -0.964 20.953 16.234 1 96.69 14 GLY B CA 1
ATOM 885 C C . GLY B 1 14 ? 0.409 20.438 15.852 1 96.69 14 GLY B C 1
ATOM 886 O O . GLY B 1 14 ? 1.304 20.344 16.688 1 96.69 14 GLY B O 1
ATOM 887 N N . HIS B 1 15 ? 0.649 20.078 14.602 1 97.38 15 HIS B N 1
ATOM 888 C CA . HIS B 1 15 ? 1.92 19.5 14.172 1 97.38 15 HIS B CA 1
ATOM 889 C C . HIS B 1 15 ? 2.396 20.125 12.867 1 97.38 15 HIS B C 1
ATOM 891 O O . HIS B 1 15 ? 1.581 20.5 12.023 1 97.38 15 HIS B O 1
ATOM 897 N N . HIS B 1 16 ? 3.723 20.188 12.68 1 97 16 HIS B N 1
ATOM 898 C CA . HIS B 1 16 ? 4.297 20.766 11.469 1 97 16 HIS B CA 1
ATOM 899 C C . HIS B 1 16 ? 4.195 19.781 10.297 1 97 16 HIS B C 1
ATOM 901 O O . HIS B 1 16 ? 4.059 20.203 9.148 1 97 16 HIS B O 1
ATOM 907 N N . VAL B 1 17 ? 4.414 18.547 10.609 1 98.5 17 VAL B N 1
ATOM 908 C CA . VAL B 1 17 ? 4.316 17.469 9.617 1 98.5 17 VAL B CA 1
ATOM 909 C C . VAL B 1 17 ? 3.414 16.359 10.133 1 98.5 17 VAL B C 1
ATOM 911 O O . VAL B 1 17 ? 3.643 15.82 11.219 1 98.5 17 VAL B O 1
ATOM 914 N N . VAL B 1 18 ? 2.291 16.031 9.391 1 98.81 18 VAL B N 1
ATOM 915 C CA . VAL B 1 18 ? 1.34 14.992 9.773 1 98.81 18 VAL B CA 1
ATOM 916 C C . VAL B 1 18 ? 1.174 13.992 8.641 1 98.81 18 VAL B C 1
ATOM 918 O O . VAL B 1 18 ? 1.037 14.375 7.477 1 98.81 18 VAL B O 1
ATOM 921 N N . ILE B 1 19 ? 1.216 12.742 9 1 98.94 19 ILE B N 1
ATOM 922 C CA . ILE B 1 19 ? 0.903 11.656 8.07 1 98.94 19 ILE B CA 1
ATOM 923 C C . ILE B 1 19 ? -0.284 10.852 8.594 1 98.94 19 ILE B C 1
ATOM 925 O O . ILE B 1 19 ? -0.192 10.211 9.641 1 98.94 19 ILE B O 1
ATOM 929 N N . PHE B 1 20 ? -1.417 10.953 7.934 1 98.94 20 PHE B N 1
ATOM 930 C CA . PHE B 1 20 ? -2.473 9.969 8.141 1 98.94 20 PHE B CA 1
ATOM 931 C C . PHE B 1 20 ? -2.213 8.711 7.309 1 98.94 20 PHE B C 1
ATOM 933 O O . PHE B 1 20 ? -2.125 8.781 6.082 1 98.94 20 PHE B O 1
ATOM 940 N N . SER B 1 21 ? -2.066 7.641 7.961 1 98.62 21 SER B N 1
ATOM 941 C CA . SER B 1 21 ? -1.533 6.434 7.336 1 98.62 21 SER B CA 1
ATOM 942 C C . SER B 1 21 ? -2.322 5.199 7.754 1 98.62 21 SER B C 1
ATOM 944 O O . SER B 1 21 ? -3.367 5.312 8.398 1 98.62 21 SER B O 1
ATOM 946 N N . LYS B 1 22 ? -1.896 4.094 7.211 1 97 22 LYS B N 1
ATOM 947 C CA . LYS B 1 22 ? -2.258 2.762 7.688 1 97 22 LYS B CA 1
ATOM 948 C C . LYS B 1 22 ? -1.021 1.885 7.855 1 97 22 LYS B C 1
ATOM 950 O O . LYS B 1 22 ? -0.074 1.979 7.074 1 97 22 LYS B O 1
ATOM 955 N N . SER B 1 23 ? -1.115 1.027 8.891 1 95.94 23 SER B N 1
ATOM 956 C CA . SER B 1 23 ? 0.083 0.312 9.312 1 95.94 23 SER B CA 1
ATOM 957 C C . SER B 1 23 ? 0.528 -0.697 8.258 1 95.94 23 SER B C 1
ATOM 959 O O . SER B 1 23 ? 1.716 -1.014 8.156 1 95.94 23 SER B O 1
ATOM 961 N N . TYR B 1 24 ? -0.389 -1.096 7.48 1 90.88 24 TYR B N 1
ATOM 962 C CA . TYR B 1 24 ? -0.093 -2.188 6.562 1 90.88 24 TYR B CA 1
ATOM 963 C C . TYR B 1 24 ? 0.263 -1.654 5.18 1 90.88 24 TYR B C 1
ATOM 965 O O . TYR B 1 24 ? 0.645 -2.42 4.289 1 90.88 24 TYR B O 1
ATOM 973 N N . CYS B 1 25 ? 0.11 -0.444 4.953 1 96.25 25 CYS B N 1
ATOM 974 C CA . CYS B 1 25 ? 0.179 0.119 3.609 1 96.25 25 CYS B CA 1
ATOM 975 C C . CYS B 1 25 ? 1.615 0.466 3.236 1 96.25 25 CYS B C 1
ATOM 977 O O . CYS B 1 25 ? 2.281 1.218 3.949 1 96.25 25 CYS B O 1
ATOM 979 N N . SER B 1 26 ? 2.057 0.019 2.137 1 95.88 26 SER B N 1
ATOM 980 C CA . SER B 1 26 ? 3.445 0.179 1.717 1 95.88 26 SER B CA 1
ATOM 981 C C . SER B 1 26 ? 3.762 1.636 1.397 1 95.88 26 SER B C 1
ATOM 983 O O . SER B 1 26 ? 4.871 2.105 1.654 1 95.88 26 SER B O 1
ATOM 985 N N . TYR B 1 27 ? 2.805 2.342 0.818 1 97.75 27 TYR B N 1
ATOM 986 C CA . TYR B 1 27 ? 3.023 3.75 0.507 1 97.75 27 TYR B CA 1
ATOM 987 C C . TYR B 1 27 ? 3.143 4.578 1.781 1 97.75 27 TYR B C 1
ATOM 989 O O . TYR B 1 27 ? 3.932 5.523 1.842 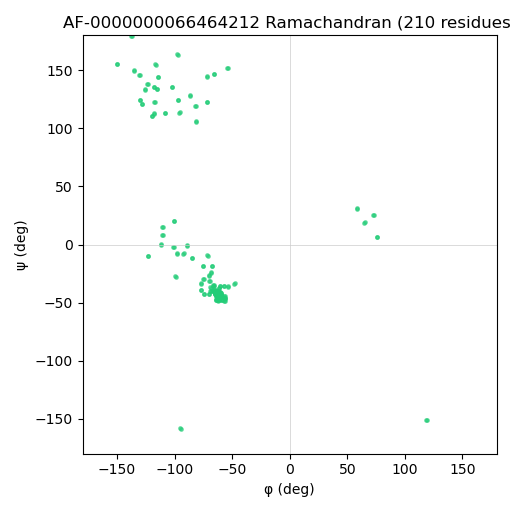1 97.75 27 TYR B O 1
ATOM 997 N N . SER B 1 28 ? 2.289 4.227 2.77 1 98.44 28 SER B N 1
ATOM 998 C CA . SER B 1 28 ? 2.422 4.879 4.07 1 98.44 28 SER B CA 1
ATOM 999 C C . SER B 1 28 ? 3.803 4.637 4.672 1 98.44 28 SER B C 1
ATOM 1001 O O . SER B 1 28 ? 4.426 5.559 5.199 1 98.44 28 SER B O 1
ATOM 1003 N N . ARG B 1 29 ? 4.281 3.469 4.617 1 97.56 29 ARG B N 1
ATOM 1004 C CA . ARG B 1 29 ? 5.609 3.148 5.121 1 97.56 29 ARG B CA 1
ATOM 1005 C C . ARG B 1 29 ? 6.688 3.918 4.363 1 97.56 29 ARG B C 1
ATOM 1007 O O . ARG B 1 29 ? 7.621 4.449 4.969 1 97.56 29 ARG B O 1
ATOM 1014 N N . ALA B 1 30 ? 6.551 3.973 3.072 1 97.75 30 ALA B N 1
ATOM 1015 C CA . ALA B 1 30 ? 7.527 4.68 2.248 1 97.75 30 ALA B CA 1
ATOM 1016 C C . ALA B 1 30 ? 7.57 6.164 2.602 1 97.75 30 ALA B C 1
ATOM 1018 O O . ALA B 1 30 ? 8.648 6.758 2.689 1 97.75 30 ALA B O 1
ATOM 1019 N N . ALA B 1 31 ? 6.43 6.742 2.723 1 98.62 31 ALA B N 1
ATOM 1020 C CA . ALA B 1 31 ? 6.355 8.148 3.104 1 98.62 31 ALA B CA 1
ATOM 1021 C C . ALA B 1 31 ? 7.07 8.398 4.426 1 98.62 31 ALA B C 1
ATOM 1023 O O . ALA B 1 31 ? 7.887 9.32 4.535 1 98.62 31 ALA B O 1
ATOM 1024 N N . LYS B 1 32 ? 6.758 7.574 5.395 1 98.75 32 LYS B N 1
ATOM 1025 C CA . LYS B 1 32 ? 7.391 7.715 6.699 1 98.75 32 LYS B CA 1
ATOM 1026 C C . LYS B 1 32 ? 8.898 7.484 6.609 1 98.75 32 LYS B C 1
ATOM 1028 O O . LYS B 1 32 ? 9.68 8.195 7.25 1 98.75 32 LYS B O 1
ATOM 1033 N N . SER B 1 33 ? 9.305 6.551 5.871 1 98.69 33 SER B N 1
ATOM 1034 C CA . SER B 1 33 ? 10.727 6.242 5.703 1 98.69 33 SER B CA 1
ATOM 1035 C C . SER B 1 33 ? 11.484 7.434 5.125 1 98.69 33 SER B C 1
ATOM 1037 O O . SER B 1 33 ? 12.586 7.75 5.574 1 98.69 33 SER B O 1
ATOM 1039 N N . LEU B 1 34 ? 10.93 8.07 4.102 1 98.5 34 LEU B N 1
ATOM 1040 C CA . LEU B 1 34 ? 11.57 9.227 3.48 1 98.5 34 LEU B CA 1
ATOM 1041 C C . LEU B 1 34 ? 11.789 10.336 4.5 1 98.5 34 LEU B C 1
ATOM 1043 O O . LEU B 1 34 ? 12.875 10.914 4.574 1 98.5 34 LEU B O 1
ATOM 1047 N N . LEU B 1 35 ? 10.742 10.648 5.266 1 98.56 35 LEU B N 1
ATOM 1048 C CA . LEU B 1 35 ? 10.859 11.688 6.277 1 98.56 35 LEU B CA 1
ATOM 1049 C C . LEU B 1 35 ? 11.898 11.32 7.324 1 98.56 35 LEU B C 1
ATOM 1051 O O . LEU B 1 35 ? 12.703 12.156 7.734 1 98.56 35 LEU B O 1
ATO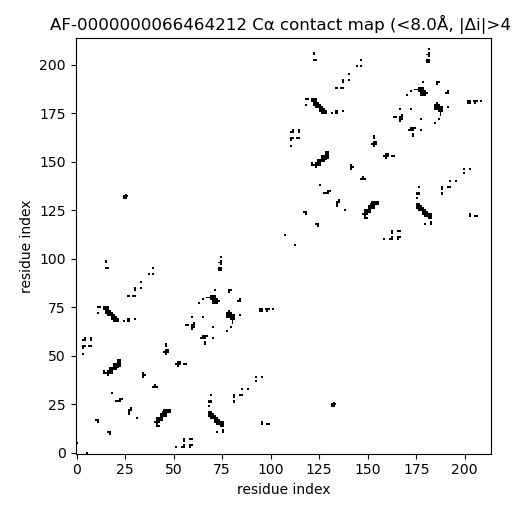M 1055 N N . ASN B 1 36 ? 11.938 10.062 7.754 1 98.62 36 ASN B N 1
ATOM 1056 C CA . ASN B 1 36 ? 12.945 9.578 8.695 1 98.62 36 ASN B CA 1
ATOM 1057 C C . ASN B 1 36 ? 14.359 9.719 8.125 1 98.62 36 ASN B C 1
ATOM 1059 O O . ASN B 1 36 ? 15.266 10.164 8.828 1 98.62 36 ASN B O 1
ATOM 1063 N N . GLU B 1 37 ? 14.523 9.305 6.961 1 98.06 37 GLU B N 1
ATOM 1064 C CA . GLU B 1 37 ? 15.812 9.375 6.293 1 98.06 37 GLU B CA 1
ATOM 1065 C C . GLU B 1 37 ? 16.344 10.812 6.25 1 98.06 37 GLU B C 1
ATOM 1067 O O . GLU B 1 37 ? 17.547 11.039 6.324 1 98.06 37 GLU B O 1
ATOM 1072 N N . GLN B 1 38 ? 15.469 11.727 6.098 1 97.5 38 GLN B N 1
ATOM 1073 C CA . GLN B 1 38 ? 15.844 13.125 5.977 1 97.5 38 GLN B CA 1
ATOM 1074 C C . GLN B 1 38 ? 15.906 13.805 7.344 1 97.5 38 GLN B C 1
ATOM 1076 O O . GLN B 1 38 ? 16.156 15.008 7.441 1 97.5 38 GLN B O 1
ATOM 1081 N N . GLY B 1 39 ? 15.602 13.039 8.383 1 97.81 39 GLY B N 1
ATOM 1082 C CA . GLY B 1 39 ? 15.656 13.578 9.734 1 97.81 39 GLY B CA 1
ATOM 1083 C C . GLY B 1 39 ? 14.523 14.539 10.039 1 97.81 39 GLY B C 1
ATOM 1084 O O . GLY B 1 39 ? 14.664 15.43 10.883 1 97.81 39 GLY B O 1
ATOM 1085 N N . ILE B 1 40 ? 13.43 14.406 9.375 1 97.56 40 ILE B N 1
ATOM 1086 C CA . ILE B 1 40 ? 12.273 15.281 9.57 1 97.56 40 ILE B CA 1
ATOM 1087 C C . ILE B 1 40 ? 11.297 14.641 10.547 1 97.56 40 ILE B C 1
ATOM 1089 O O . ILE B 1 40 ? 10.695 13.609 10.242 1 97.56 40 ILE B O 1
ATOM 1093 N N . PRO B 1 41 ? 11.133 15.25 11.711 1 97.56 41 PRO B N 1
ATOM 1094 C CA . PRO B 1 41 ? 10.133 14.711 12.633 1 97.56 41 PRO B CA 1
ATOM 1095 C C . PRO B 1 41 ? 8.711 14.836 12.102 1 97.56 41 PRO B C 1
ATOM 1097 O O . PRO B 1 41 ? 8.383 15.812 11.422 1 97.56 41 PRO B O 1
ATOM 1100 N N . PHE B 1 42 ? 7.875 13.883 12.422 1 98.62 42 PHE B N 1
ATOM 1101 C CA . PHE B 1 42 ? 6.48 13.914 11.992 1 98.62 42 PHE B CA 1
ATOM 1102 C C . PHE B 1 42 ? 5.59 13.203 13 1 98.62 42 PHE B C 1
ATOM 1104 O O . PHE B 1 42 ? 6.074 12.398 13.805 1 98.62 42 PHE B O 1
ATOM 1111 N N . TYR B 1 43 ? 4.309 13.602 12.992 1 98.69 43 TYR B N 1
ATOM 1112 C CA . TYR B 1 43 ? 3.256 12.875 13.695 1 98.69 43 TYR B CA 1
ATOM 1113 C C . TYR B 1 43 ? 2.514 11.938 12.75 1 98.69 43 TYR B C 1
ATOM 1115 O O . TYR B 1 43 ? 2.043 12.367 11.688 1 98.69 43 TYR B O 1
ATOM 1123 N N . ALA B 1 44 ? 2.447 10.68 13.062 1 98.75 44 ALA B N 1
ATOM 1124 C CA . ALA B 1 44 ? 1.742 9.703 12.234 1 98.75 44 ALA B CA 1
ATOM 1125 C C . ALA B 1 44 ? 0.548 9.117 12.977 1 98.75 44 ALA B C 1
ATOM 1127 O O . ALA B 1 44 ? 0.635 8.828 14.172 1 98.75 44 ALA B O 1
ATOM 1128 N N . LEU B 1 45 ? -0.527 9.078 12.281 1 98.62 45 LEU B N 1
ATOM 1129 C CA . LEU B 1 45 ? -1.725 8.453 12.828 1 98.62 45 LEU B CA 1
ATOM 1130 C C . LEU B 1 45 ? -2.146 7.254 11.992 1 98.62 45 LEU B C 1
ATOM 1132 O O . LEU B 1 45 ? -2.58 7.41 10.852 1 98.62 45 LEU B O 1
ATOM 1136 N N . GLU B 1 46 ? -2 6.066 12.672 1 98.5 46 GLU B N 1
ATOM 1137 C CA . GLU B 1 46 ? -2.408 4.844 11.984 1 98.5 46 GLU B CA 1
ATOM 1138 C C . GLU B 1 46 ? -3.916 4.637 12.07 1 98.5 46 GLU B C 1
ATOM 1140 O O . GLU B 1 46 ? -4.422 4.137 13.078 1 98.5 46 GLU B O 1
ATOM 1145 N N . LEU B 1 47 ? -4.594 4.895 10.945 1 98.38 47 LEU B N 1
ATOM 1146 C CA . LEU B 1 47 ? -6.051 4.934 10.969 1 98.38 47 LEU B CA 1
ATOM 1147 C C . LEU B 1 47 ? -6.629 3.539 11.195 1 98.38 47 LEU B C 1
ATOM 1149 O O . LEU B 1 47 ? -7.691 3.395 11.797 1 98.38 47 LEU B O 1
ATOM 1153 N N . ASP B 1 48 ? -5.918 2.465 10.695 1 96.25 48 ASP B N 1
ATOM 1154 C CA . ASP B 1 48 ? -6.398 1.092 10.805 1 96.25 48 ASP B CA 1
ATOM 1155 C C . ASP B 1 48 ? -6.328 0.593 12.242 1 96.25 48 ASP B C 1
ATOM 1157 O O . ASP B 1 48 ? -6.898 -0.447 12.578 1 96.25 48 ASP B O 1
ATOM 1161 N N . GLN B 1 49 ? -5.695 1.337 13.125 1 97.88 49 GLN B N 1
ATOM 1162 C CA . GLN B 1 49 ? -5.508 0.912 14.508 1 97.88 49 GLN B CA 1
ATOM 1163 C C . GLN B 1 49 ? -6.355 1.753 15.461 1 97.88 49 GLN B C 1
ATOM 1165 O O . GLN B 1 49 ? -6.191 1.673 16.672 1 97.88 49 GLN B O 1
ATOM 1170 N N . LEU B 1 50 ? -7.215 2.584 14.922 1 97.56 50 LEU B N 1
ATOM 1171 C CA . LEU B 1 50 ? -8.086 3.457 15.711 1 97.56 50 LEU B CA 1
ATOM 1172 C C . LEU B 1 50 ? -9.547 3.078 15.523 1 97.56 50 LEU B C 1
ATOM 1174 O O . LEU B 1 50 ? -9.977 2.756 14.414 1 97.56 50 LEU B O 1
ATOM 1178 N N . ASP B 1 51 ? -10.359 3.191 16.578 1 96.81 51 ASP B N 1
ATOM 1179 C CA . ASP B 1 51 ? -11.797 2.93 16.516 1 96.81 51 ASP B CA 1
ATOM 1180 C C . ASP B 1 51 ? -12.484 3.885 15.539 1 96.81 51 ASP B C 1
ATOM 1182 O O . ASP B 1 51 ? -13.43 3.498 14.852 1 96.81 51 ASP B O 1
ATOM 1186 N N . ASP B 1 52 ? -11.984 5.172 15.547 1 97.31 52 ASP B N 1
ATOM 1187 C CA . ASP B 1 52 ? -12.625 6.18 14.703 1 97.31 52 ASP B CA 1
ATOM 1188 C C . ASP B 1 52 ? -11.82 6.406 13.422 1 97.31 52 ASP B C 1
ATOM 1190 O O . ASP B 1 52 ? -11.922 7.465 12.805 1 97.31 52 ASP B O 1
ATOM 1194 N N . GLY B 1 53 ? -11 5.453 13.102 1 97.94 53 GLY B N 1
ATOM 1195 C CA . GLY B 1 53 ? -10.156 5.57 11.93 1 97.94 53 GLY B CA 1
ATOM 1196 C C . GLY B 1 53 ? -10.945 5.824 10.656 1 97.94 53 GLY B C 1
ATOM 1197 O O . GLY B 1 53 ? -10.562 6.676 9.844 1 97.94 53 GLY B O 1
ATOM 1198 N N . ALA B 1 54 ? -12.039 5.043 10.445 1 96.75 54 ALA B N 1
ATOM 1199 C CA . ALA B 1 54 ? -12.867 5.211 9.258 1 96.75 54 ALA B CA 1
ATOM 1200 C C . ALA B 1 54 ? -13.484 6.605 9.211 1 96.75 54 ALA B C 1
ATOM 1202 O O . ALA B 1 54 ? -13.555 7.227 8.148 1 96.75 54 ALA B O 1
ATOM 1203 N N . ALA B 1 55 ? -13.93 7.078 10.344 1 97.94 55 ALA B N 1
ATOM 1204 C CA . ALA B 1 55 ? -14.5 8.422 10.422 1 97.94 55 ALA B CA 1
ATOM 1205 C C . ALA B 1 55 ? -13.445 9.477 10.109 1 97.94 55 ALA B C 1
ATOM 1207 O O . ALA B 1 55 ? -13.727 10.461 9.414 1 97.94 55 ALA B O 1
ATOM 1208 N N . ILE B 1 56 ? -12.242 9.289 10.594 1 98.31 56 ILE B N 1
ATOM 1209 C CA . ILE B 1 56 ? -11.141 10.195 10.312 1 98.31 56 ILE B CA 1
ATOM 1210 C C . ILE B 1 56 ? -10.836 10.203 8.812 1 98.31 56 ILE B C 1
ATOM 1212 O O . ILE B 1 56 ? -10.672 11.266 8.211 1 98.31 56 ILE B O 1
ATOM 1216 N N . GLN B 1 57 ? -10.805 9.055 8.289 1 97.94 57 GLN B N 1
ATOM 1217 C CA . GLN B 1 57 ? -10.539 8.953 6.859 1 97.94 57 GLN B CA 1
ATOM 1218 C C . GLN B 1 57 ? -11.617 9.672 6.047 1 97.94 57 GLN B C 1
ATOM 1220 O O . GLN B 1 57 ? -11.312 10.336 5.055 1 97.94 57 GLN B O 1
ATOM 1225 N N . SER B 1 58 ? -12.867 9.508 6.41 1 97.88 58 SER B N 1
ATOM 1226 C CA . SER B 1 58 ? -13.961 10.219 5.754 1 97.88 58 SER B CA 1
ATOM 1227 C C . SER B 1 58 ? -13.789 11.727 5.883 1 97.88 58 SER B C 1
ATOM 1229 O O . SER B 1 58 ? -14.016 12.461 4.922 1 97.88 58 SER B O 1
ATOM 1231 N N . ALA B 1 59 ? -13.391 12.172 7.039 1 98.31 59 ALA B N 1
ATOM 1232 C CA . ALA B 1 59 ? -13.156 13.594 7.262 1 98.31 59 ALA B CA 1
ATOM 1233 C C . ALA B 1 59 ? -12.023 14.102 6.371 1 98.31 59 ALA B C 1
ATOM 1235 O O . ALA B 1 59 ? -12.117 15.195 5.801 1 98.31 59 ALA B O 1
ATOM 1236 N N . LEU B 1 60 ? -10.992 13.305 6.227 1 98.5 60 LEU B N 1
ATOM 1237 C CA . LEU B 1 60 ? -9.883 13.664 5.355 1 98.5 60 LEU B CA 1
ATOM 1238 C C . LEU B 1 60 ? -10.344 13.797 3.906 1 98.5 60 LEU B C 1
ATOM 1240 O O . LEU B 1 60 ? -9.922 14.719 3.201 1 98.5 60 LEU B O 1
ATOM 1244 N N . ALA B 1 61 ? -11.195 12.867 3.525 1 98.25 61 ALA B N 1
ATOM 1245 C CA . ALA B 1 61 ? -11.719 12.906 2.16 1 98.25 61 ALA B CA 1
ATOM 1246 C C . ALA B 1 61 ? -12.492 14.203 1.906 1 98.25 61 ALA B C 1
ATOM 1248 O O . ALA B 1 61 ? -12.367 14.805 0.835 1 98.25 61 ALA B O 1
ATOM 1249 N N . GLU B 1 62 ? -13.211 14.562 2.859 1 97.62 62 GLU B N 1
ATOM 1250 C CA . GLU B 1 62 ? -13.961 15.805 2.74 1 97.62 62 GLU B CA 1
ATOM 1251 C C . GLU B 1 62 ? -13.031 17.016 2.68 1 97.62 62 GLU B C 1
ATOM 1253 O O . GLU B 1 62 ? -13.266 17.953 1.917 1 97.62 62 GLU B O 1
ATOM 1258 N N . LEU B 1 63 ? -12.016 16.969 3.445 1 97.62 63 LEU B N 1
ATOM 1259 C CA . LEU B 1 63 ? -11.109 18.109 3.6 1 97.62 63 LEU B CA 1
ATOM 1260 C C . LEU B 1 63 ? -10.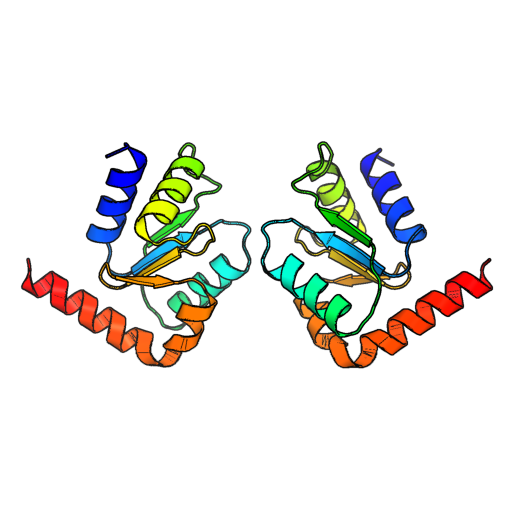18 18.219 2.395 1 97.62 63 LEU B C 1
ATOM 1262 O O . LEU B 1 63 ? -9.844 19.328 1.972 1 97.62 63 LEU B O 1
ATOM 1266 N N . THR B 1 64 ? -9.789 17.125 1.783 1 98.44 64 THR B N 1
ATOM 1267 C CA . THR B 1 64 ? -8.688 17.156 0.825 1 98.44 64 THR B CA 1
ATOM 1268 C C . THR B 1 64 ? -9.133 16.609 -0.529 1 98.44 64 THR B C 1
ATOM 1270 O O . THR B 1 64 ? -8.398 16.703 -1.515 1 98.44 64 THR B O 1
ATOM 1273 N N . ASN B 1 65 ? -10.328 16.016 -0.564 1 98.12 65 ASN B N 1
ATOM 1274 C CA . ASN B 1 65 ? -10.836 15.328 -1.746 1 98.12 65 ASN B CA 1
ATOM 1275 C C . ASN B 1 65 ? -9.992 14.102 -2.078 1 98.12 65 ASN B C 1
ATOM 1277 O O . ASN B 1 65 ? -9.914 13.695 -3.236 1 98.12 65 ASN B O 1
ATOM 1281 N N . GLN B 1 66 ? -9.266 13.633 -1.134 1 97.75 66 GLN B N 1
ATOM 1282 C CA . GLN B 1 66 ? -8.469 12.406 -1.22 1 97.75 66 GLN B CA 1
ATOM 1283 C C . GLN B 1 66 ? -8.945 11.375 -0.201 1 97.75 66 GLN B C 1
ATOM 1285 O O . GLN B 1 66 ? -8.875 11.609 1.008 1 97.75 66 GLN B O 1
ATOM 1290 N N . SER B 1 67 ? -9.312 10.227 -0.649 1 95.5 67 SER B N 1
ATOM 1291 C CA . SER B 1 67 ? -9.82 9.172 0.231 1 95.5 67 SER B CA 1
ATOM 1292 C C . SER B 1 67 ? -8.75 8.125 0.513 1 95.5 67 SER B C 1
ATOM 1294 O O . SER B 1 67 ? -8.969 7.203 1.301 1 95.5 67 SER B O 1
ATOM 1296 N N . THR B 1 68 ? -7.512 8.281 -0.117 1 96.12 68 THR B N 1
ATOM 1297 C CA . THR B 1 68 ? -6.438 7.305 0.03 1 96.12 68 THR B CA 1
ATOM 1298 C C . THR B 1 68 ? -5.449 7.746 1.107 1 96.12 68 THR B C 1
ATOM 1300 O O . THR B 1 68 ? -5.543 8.859 1.623 1 96.12 68 THR B O 1
ATOM 1303 N N . VAL B 1 69 ? -4.656 6.82 1.559 1 97.44 69 VAL B N 1
ATOM 1304 C CA . VAL B 1 69 ? -3.529 7.082 2.451 1 97.44 69 VAL B CA 1
ATOM 1305 C C . VAL B 1 69 ? -2.221 6.711 1.755 1 97.44 69 VAL B C 1
ATOM 1307 O O . VAL B 1 69 ? -2.217 5.922 0.807 1 97.44 69 VAL B O 1
ATOM 1310 N N . PRO B 1 70 ? -1.246 7.27 2.131 1 98.56 70 PRO B N 1
ATOM 1311 C CA . PRO B 1 70 ? -1.133 8.312 3.156 1 98.56 70 PRO B CA 1
ATOM 1312 C C . PRO B 1 70 ? -1.688 9.656 2.695 1 98.56 70 PRO B C 1
ATOM 1314 O O . PRO B 1 70 ? -1.667 9.961 1.499 1 98.56 70 PRO B O 1
ATOM 1317 N N . ASN B 1 71 ? -2.268 10.352 3.586 1 98.88 71 ASN B N 1
ATOM 1318 C CA . ASN B 1 71 ? -2.68 11.742 3.432 1 98.88 71 ASN B CA 1
ATOM 1319 C C . ASN B 1 71 ? -1.793 12.68 4.246 1 98.88 71 ASN B C 1
ATOM 1321 O O . ASN B 1 71 ? -1.823 12.656 5.477 1 98.88 71 ASN B O 1
ATOM 1325 N N . ILE B 1 72 ? -1.026 13.523 3.59 1 98.88 72 ILE B N 1
ATOM 1326 C CA . ILE B 1 72 ? 0.125 14.148 4.227 1 98.88 72 ILE B CA 1
ATOM 1327 C C . ILE B 1 72 ? -0.068 15.664 4.262 1 98.88 72 ILE B C 1
ATOM 1329 O O . ILE B 1 72 ? -0.482 16.266 3.266 1 98.88 72 ILE B O 1
ATOM 1333 N N . PHE B 1 73 ? 0.22 16.234 5.359 1 98.75 73 PHE B N 1
ATOM 1334 C CA . PHE B 1 73 ? 0.191 17.672 5.559 1 98.75 73 PHE B CA 1
ATOM 1335 C C . PHE B 1 73 ? 1.545 18.188 6.043 1 98.75 73 PHE B C 1
ATOM 1337 O O . PHE B 1 73 ? 2.178 17.562 6.898 1 98.75 73 PHE B O 1
ATOM 1344 N N . ILE B 1 74 ? 2.016 19.297 5.551 1 97.94 74 ILE B N 1
ATOM 1345 C CA . ILE B 1 74 ? 3.184 20.031 6.012 1 97.94 74 ILE B CA 1
ATOM 1346 C C . ILE B 1 74 ? 2.816 21.5 6.215 1 97.94 74 ILE B C 1
ATOM 1348 O O . ILE B 1 74 ? 2.283 22.141 5.305 1 97.94 74 ILE B O 1
ATOM 1352 N N . GLY B 1 75 ? 3.07 21.969 7.406 1 95.94 75 GLY B N 1
ATOM 1353 C CA . GLY B 1 75 ? 2.693 23.344 7.699 1 95.94 75 GLY B CA 1
ATOM 1354 C C . GLY B 1 75 ? 1.212 23.609 7.504 1 95.94 75 GLY B C 1
ATOM 1355 O O . GLY B 1 75 ? 0.829 24.641 6.941 1 95.94 75 GLY B O 1
ATOM 1356 N N . GLN B 1 76 ? 0.378 22.641 7.727 1 96.56 76 GLN B N 1
ATOM 1357 C CA . GLN B 1 76 ? -1.078 22.703 7.68 1 96.56 76 GLN B CA 1
ATOM 1358 C C . GLN B 1 76 ? -1.579 22.734 6.238 1 96.56 76 GLN B C 1
ATOM 1360 O O . GLN B 1 76 ? -2.783 22.844 5.996 1 96.56 76 GLN B O 1
ATOM 1365 N N . LYS B 1 77 ? -0.681 22.578 5.367 1 96.81 77 LYS B N 1
ATOM 1366 C CA . LYS B 1 77 ? -1.042 22.5 3.953 1 96.81 77 LYS B CA 1
ATOM 1367 C C . LYS B 1 77 ? -1.022 21.047 3.463 1 96.81 77 LYS B C 1
ATOM 1369 O O . LYS B 1 77 ? -0.092 20.297 3.764 1 96.81 77 LYS B O 1
ATOM 1374 N N . HIS B 1 78 ? -2.029 20.688 2.721 1 98.62 78 HIS B N 1
ATOM 1375 C CA . HIS B 1 78 ? -2.111 19.359 2.135 1 98.62 78 HIS B CA 1
ATOM 1376 C C . HIS B 1 78 ? -1.112 19.188 0.996 1 98.62 78 HIS B C 1
ATOM 1378 O O . HIS B 1 78 ? -1.147 19.938 0.019 1 98.62 78 HIS B O 1
ATOM 1384 N N . ILE B 1 79 ? -0.204 18.172 1.107 1 97.69 79 ILE B N 1
ATOM 1385 C CA . ILE B 1 79 ? 0.793 17.953 0.066 1 97.69 79 ILE B CA 1
ATOM 1386 C C . ILE B 1 79 ? 0.343 16.812 -0.848 1 97.69 79 ILE B C 1
ATOM 1388 O O . ILE B 1 79 ? 0.783 16.719 -1.996 1 97.69 79 ILE B O 1
ATOM 1392 N N . GLY B 1 80 ? -0.467 15.906 -0.284 1 98.44 80 GLY B N 1
ATOM 1393 C CA . GLY B 1 80 ? -0.929 14.758 -1.05 1 98.44 80 GLY B CA 1
ATOM 1394 C C . GLY B 1 80 ? -0.498 13.43 -0.455 1 98.44 8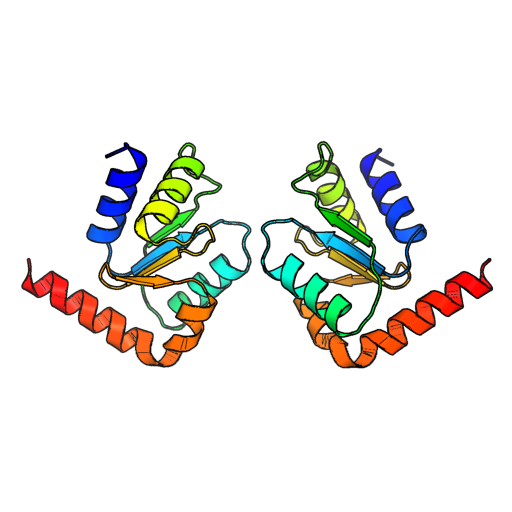0 GLY B C 1
ATOM 1395 O O . GLY B 1 80 ? -0.439 13.281 0.767 1 98.44 80 GLY B O 1
ATOM 1396 N N . GLY B 1 81 ? -0.367 12.5 -1.371 1 98.19 81 GLY B N 1
ATOM 1397 C CA . GLY B 1 81 ? 0.052 11.164 -0.962 1 98.19 81 GLY B CA 1
ATOM 1398 C C . GLY B 1 81 ? 1.548 10.953 -1.081 1 98.19 81 GLY B C 1
ATOM 1399 O O . GLY B 1 81 ? 2.324 11.906 -1.048 1 98.19 81 GLY B O 1
ATOM 1400 N N . ASN B 1 82 ? 1.881 9.688 -1.157 1 98.31 82 ASN B N 1
ATOM 1401 C CA . ASN B 1 82 ? 3.289 9.305 -1.218 1 98.31 82 ASN B CA 1
ATOM 1402 C C . ASN B 1 82 ? 3.959 9.844 -2.48 1 98.31 82 ASN B C 1
ATOM 1404 O O . ASN B 1 82 ? 5.074 10.367 -2.424 1 98.31 82 ASN B O 1
ATOM 1408 N N . SER B 1 83 ? 3.271 9.641 -3.613 1 97.31 83 SER B N 1
ATOM 1409 C CA . SER B 1 83 ? 3.85 10.141 -4.859 1 97.31 83 SER B CA 1
ATOM 1410 C C . SER B 1 83 ? 4.137 11.633 -4.777 1 97.31 83 SER B C 1
ATOM 1412 O O . SER B 1 83 ? 5.191 12.094 -5.23 1 97.31 83 SER B O 1
ATOM 1414 N N . ASP B 1 84 ? 3.219 12.375 -4.262 1 98.31 84 ASP B N 1
ATOM 1415 C CA . ASP B 1 84 ? 3.395 13.82 -4.09 1 98.31 84 ASP B CA 1
ATOM 1416 C C . ASP B 1 84 ? 4.586 14.125 -3.186 1 98.31 84 ASP B C 1
ATOM 1418 O O . ASP B 1 84 ? 5.391 15.008 -3.486 1 98.31 84 ASP B O 1
ATOM 1422 N N . LEU B 1 85 ? 4.719 13.414 -2.113 1 98.44 85 LEU B N 1
ATOM 1423 C CA . LEU B 1 85 ? 5.82 13.609 -1.178 1 98.44 85 LEU B CA 1
ATOM 1424 C C . LEU B 1 85 ? 7.16 13.289 -1.837 1 98.44 85 LEU B C 1
ATOM 1426 O O . LEU B 1 85 ? 8.109 14.062 -1.738 1 98.44 85 LEU B O 1
ATOM 1430 N N . GLN B 1 86 ? 7.219 12.148 -2.516 1 98.31 86 GLN B N 1
ATOM 1431 C CA . GLN B 1 86 ? 8.453 11.719 -3.174 1 98.31 86 GLN B CA 1
ATOM 1432 C C . GLN B 1 86 ? 8.898 12.734 -4.223 1 98.31 86 GLN B C 1
ATOM 1434 O O . GLN B 1 86 ? 10.094 12.992 -4.375 1 98.31 86 GLN B O 1
ATOM 1439 N N . ALA B 1 87 ? 7.949 13.305 -4.863 1 98.12 87 ALA B N 1
ATOM 1440 C CA . ALA B 1 87 ? 8.25 14.289 -5.906 1 98.12 87 ALA B CA 1
ATOM 1441 C C . ALA B 1 87 ? 8.867 15.547 -5.312 1 98.12 87 ALA B C 1
ATOM 1443 O O . ALA B 1 87 ? 9.555 16.297 -6.012 1 98.12 87 ALA B O 1
ATOM 1444 N N . ARG B 1 88 ? 8.688 15.711 -4.082 1 97.31 88 ARG B N 1
ATOM 1445 C CA . ARG B 1 88 ? 9.164 16.922 -3.424 1 97.31 88 ARG B CA 1
ATOM 1446 C C . ARG B 1 88 ? 10.336 16.609 -2.494 1 97.31 88 ARG B C 1
ATOM 1448 O O . ARG B 1 88 ? 10.656 17.406 -1.609 1 97.31 88 ARG B O 1
ATOM 1455 N N . LYS B 1 89 ? 10.906 15.516 -2.627 1 97 89 LYS B N 1
ATOM 1456 C CA . LYS B 1 89 ? 11.93 15.039 -1.704 1 97 89 LYS B CA 1
ATOM 1457 C C . LYS B 1 89 ? 13.047 16.062 -1.545 1 97 89 LYS B C 1
ATOM 1459 O O . LYS B 1 89 ? 13.578 16.25 -0.448 1 97 89 LYS B O 1
ATOM 1464 N N . GLY B 1 90 ? 13.414 16.75 -2.578 1 97.25 90 GLY B N 1
ATOM 1465 C CA . GLY B 1 90 ? 14.508 17.703 -2.557 1 97.25 90 GLY B CA 1
ATOM 1466 C C . GLY B 1 90 ? 14.148 19 -1.855 1 97.25 90 GLY B C 1
ATOM 1467 O O . GLY B 1 90 ? 15.039 19.766 -1.481 1 97.25 90 GLY B O 1
ATOM 1468 N N . GLU B 1 91 ? 12.922 19.25 -1.701 1 96.5 91 GLU B N 1
ATOM 1469 C CA . GLU B 1 91 ? 12.5 20.531 -1.157 1 96.5 91 GLU B CA 1
ATOM 1470 C C . GLU B 1 91 ? 11.891 20.375 0.233 1 96.5 91 GLU B C 1
ATOM 1472 O O . GLU B 1 91 ? 11.453 21.344 0.844 1 96.5 91 GLU B O 1
ATOM 1477 N N . LEU B 1 92 ? 11.805 19.203 0.757 1 96.69 92 LEU B N 1
ATOM 1478 C CA . LEU B 1 92 ? 11.078 18.938 1.99 1 96.69 92 LEU B CA 1
ATOM 1479 C C . LEU B 1 92 ? 11.688 19.688 3.164 1 96.69 92 LEU B C 1
ATOM 1481 O O . LEU B 1 92 ? 10.969 20.25 3.996 1 96.69 92 LEU B O 1
ATOM 1485 N N . SER B 1 93 ? 12.984 19.656 3.229 1 94.81 93 SER B N 1
ATOM 1486 C CA . SER B 1 93 ? 13.656 20.359 4.32 1 94.81 93 SER B CA 1
ATOM 1487 C C . SER B 1 93 ? 13.273 21.844 4.352 1 94.81 93 SER B C 1
ATOM 1489 O O . SER B 1 93 ? 12.969 22.375 5.414 1 94.81 93 SER B O 1
ATOM 1491 N N . ALA B 1 94 ? 13.305 22.422 3.191 1 94.94 94 ALA B N 1
ATOM 1492 C CA . ALA B 1 94 ? 12.938 23.828 3.096 1 94.94 94 ALA B CA 1
ATOM 1493 C C . ALA B 1 94 ? 11.469 24.047 3.457 1 94.94 94 ALA B C 1
ATOM 1495 O O . ALA B 1 94 ? 11.125 25 4.152 1 94.94 94 ALA B O 1
ATOM 1496 N N . LEU B 1 95 ? 10.609 23.172 2.984 1 94.31 95 LEU B N 1
ATOM 1497 C CA . LEU B 1 95 ? 9.18 23.25 3.248 1 94.31 95 LEU B CA 1
ATOM 1498 C C . LEU B 1 95 ? 8.898 23.141 4.742 1 94.31 95 LEU B C 1
ATOM 1500 O O . LEU B 1 95 ? 8.102 23.906 5.285 1 94.31 95 LEU B O 1
ATOM 1504 N N . VAL B 1 96 ? 9.531 22.266 5.391 1 95.19 96 VAL B N 1
ATOM 1505 C CA . VAL B 1 96 ? 9.328 22.016 6.816 1 95.19 96 VAL B CA 1
ATOM 1506 C C . VAL B 1 96 ? 9.875 23.203 7.621 1 95.19 96 VAL B C 1
ATOM 1508 O O . VAL B 1 96 ? 9.258 23.641 8.594 1 95.19 96 VAL B O 1
ATOM 1511 N N . SER B 1 97 ? 11.047 23.688 7.215 1 93.88 97 SER B N 1
ATOM 1512 C CA . SER B 1 97 ? 11.617 24.844 7.891 1 93.88 97 SER B CA 1
ATOM 1513 C C . SER B 1 97 ? 10.688 26.047 7.812 1 93.88 97 SER B C 1
ATOM 1515 O O . SER B 1 97 ? 10.523 26.781 8.789 1 93.88 97 SER B O 1
ATOM 1517 N N . ALA B 1 98 ? 10.164 26.219 6.664 1 91.44 98 ALA B N 1
ATOM 1518 C CA . ALA B 1 98 ? 9.219 27.312 6.484 1 91.44 98 ALA B CA 1
ATOM 1519 C C . ALA B 1 98 ? 7.992 27.125 7.379 1 91.44 98 ALA B C 1
ATOM 1521 O O . ALA B 1 98 ? 7.48 28.094 7.945 1 91.44 98 ALA B O 1
ATOM 1522 N N . ALA B 1 99 ? 7.535 25.969 7.496 1 89.75 99 ALA B N 1
ATOM 1523 C CA . ALA B 1 99 ? 6.383 25.656 8.336 1 89.75 99 ALA B CA 1
ATOM 1524 C C . ALA B 1 99 ? 6.688 25.922 9.805 1 89.75 99 ALA B C 1
ATOM 1526 O O . ALA B 1 99 ? 5.84 26.453 10.539 1 89.75 99 ALA B O 1
ATOM 1527 N N . MET B 1 100 ? 7.84 25.547 10.18 1 88.25 100 MET B N 1
ATOM 1528 C CA . MET B 1 100 ? 8.258 25.766 11.562 1 88.25 100 MET B CA 1
ATOM 1529 C C . MET B 1 100 ? 8.375 27.25 11.867 1 88.25 100 MET B C 1
ATOM 1531 O O . MET B 1 100 ? 8 27.703 12.953 1 88.25 100 MET B O 1
ATOM 1535 N N . ALA B 1 101 ? 8.852 27.969 10.906 1 85.56 101 ALA B N 1
ATOM 1536 C CA . ALA B 1 101 ? 9.008 29.422 11.07 1 85.56 101 ALA B CA 1
ATOM 1537 C C . ALA B 1 101 ? 7.656 30.109 11.125 1 85.56 101 ALA B C 1
ATOM 1539 O O . ALA B 1 101 ? 7.461 31.047 11.898 1 85.56 101 ALA B O 1
ATOM 1540 N N . ALA B 1 102 ? 6.77 29.703 10.344 1 81 102 ALA B N 1
ATOM 1541 C CA . ALA B 1 102 ? 5.445 30.312 10.297 1 81 102 ALA B CA 1
ATOM 1542 C C . ALA B 1 102 ? 4.691 30.094 11.609 1 81 102 ALA B C 1
ATOM 1544 O O . ALA B 1 102 ? 3.973 30.984 12.078 1 81 102 ALA B O 1
ATOM 1545 N N . LYS B 1 103 ? 4.73 29.094 12.125 1 73.5 103 LYS B N 1
ATOM 1546 C CA . LYS B 1 103 ? 4.074 28.812 13.398 1 73.5 103 LYS B CA 1
ATOM 1547 C C . LYS B 1 103 ? 4.699 29.625 14.531 1 73.5 103 LYS B C 1
ATOM 1549 O O . LYS B 1 103 ? 3.992 30.109 15.422 1 73.5 103 LYS B O 1
ATOM 1554 N N . ALA B 1 104 ? 6.004 29.812 14.445 1 73.44 104 ALA B N 1
ATOM 1555 C CA . ALA B 1 104 ? 6.711 30.609 15.453 1 73.44 104 ALA B CA 1
ATOM 1556 C C . ALA B 1 104 ? 6.289 32.062 15.398 1 73.44 104 ALA B C 1
ATOM 1558 O O . ALA B 1 104 ? 6.176 32.719 16.438 1 73.44 104 ALA B O 1
ATOM 1559 N N . SER B 1 105 ? 6.047 32.438 14.211 1 68.69 105 SER B N 1
ATOM 1560 C CA . SER B 1 105 ? 5.652 33.812 14.055 1 68.69 105 SER B CA 1
ATOM 1561 C C . SER B 1 105 ? 4.215 34.031 14.523 1 68.69 105 SER B C 1
ATOM 1563 O O . SER B 1 105 ? 3.846 35.156 14.906 1 68.69 105 SER B O 1
ATOM 1565 N N . LYS B 1 106 ? 3.416 33.094 14.43 1 66.06 106 LYS B N 1
ATOM 1566 C CA . LYS B 1 106 ? 2.023 33.188 14.852 1 66.06 106 LYS B CA 1
ATOM 1567 C C . LYS B 1 106 ? 1.878 32.906 16.344 1 66.06 106 LYS B C 1
ATOM 1569 O O . LYS B 1 106 ? 0.827 33.188 16.922 1 66.06 106 LYS B O 1
ATOM 1574 N N . ALA B 1 107 ? 2.836 32.438 16.922 1 57.62 107 ALA B N 1
ATOM 1575 C CA . ALA B 1 107 ? 2.797 32.219 18.359 1 57.62 107 ALA B CA 1
ATOM 1576 C C . ALA B 1 107 ? 3.23 33.469 19.125 1 57.62 107 ALA B C 1
ATOM 1578 O O . ALA B 1 107 ? 4.105 34.219 18.656 1 57.62 107 ALA B O 1
#

InterPro domains:
  IPR002109 Glutaredoxin [PF00462] (17-79)
  IPR011899 Glutaredoxin, eukaryotic/virial [TIGR02180] (17-91)
  IPR014025 Glutaredoxin subgroup [PR00160] (17-35)
  IPR014025 Glutaredoxin subgroup [PR00160] (62-75)
  IPR014025 Glutaredoxin subgroup [PR00160] (76-89)
  IPR036249 Thioredoxin-like superfamily [SSF52833] (6-95)

Foldseek 3Di:
DPPLLVVLQCQLVVWQKEWEAAPVDPQSVLLVVLCVVVVHDYHYDHLVPDPCSQVNLVSLCVVPVDSDPGFMDGLSHTQGTSVSSVVCSVCVVVRNVVSVVVVVVVD/DPPLLVVLQCQLVVWQKEWEAAPVDPQSVLLVVLCVVVVHDYHYDHLVPDPCSQVNLVSLCVVPVDSDPGFMDGLSHTQGTSVSSVVCSVCVVVSNVVSVVVVVVVD

=== Feature glossary ===
A reading guide for the features in this record.

Start from the sequence.

  · Sequence gives the chain of amino acids in standard one-letter code (A=alanine, C=cysteine, …, Y=tyrosine), read N→C. It is the only feature that is directly encoded by the gene; all structural features are derived from the folded form of this sequence.

Fold it, and you get atomic coordinates and the backbone conformation that goes with them.

  · The mmCIF table is the protein's shape written out atom by atom. For each backbone N, Cα, C, and carbonyl O, it records an (x, y, z) coordinate triple in Å plus the residue type, chain letter, and residue number.

  · Backbone dihedral angles. Every residue except chain termini has a φ (preceding-C → N → Cα → C) and a ψ (N → Cα → C → next-N). They are reported in degrees following the IUPAC sign convention. Secondary structure is essentially a statement about which (φ, ψ) basin each residue occupies.

  · DSSP 8-state secondary structure assigns each residue one of H (α-helix), G (3₁₀-helix), I (π-helix), E (extended β-strand), B (isolated β-bridge), T (hydrogen-bonded turn), S (bend), or '-' (coil). The assignment is computed from backbone hydrogen-bond geometry via the Kabsch–Sander algorithm.

  · P-SEA three-state annotation labels each residue as helix, strand, or coil based purely on the geometry of the Cα trace. It serves as a fallback when the full backbone (and thus DSSP) is unavailable.

Summarize the fold with a handful of shape descriptors and a per-residue structural alphabet.

  · Radius of gyration (Rg) is the root-mean-square distance of Cα atoms from their centroid — a single number for overall size and compactness. A globular domain of N residues has Rg ≈ 2.2·N^0.38 Å; an extended or disordered chain has a much larger Rg. The Cα contact count is the number of residue pairs whose Cα atoms are within 8 Å and are more than four positions apart in sequence — a standard proxy for tertiary packing density. The bounding box is the smallest axis-aligned box enclosing all Cα atoms.

  · Foldseek's 3Di representation compresses backbone geometry into a per-residue letter drawn from a learned twenty-state alphabet. It captures the tertiary interaction pattern around each residue — which residues are packed against it in space, regardless of where they are in sequence.

  · Accessible surface area quantifies burial. A residue with SASA near zero is packed into the hydrophobic core; one with SASA >100 Å² sits on the surface. Computed here via the Shrake–Rupley numerical algorithm with a 1.4 Å probe.

Ask how reliable the model is.

  · For AlphaFold models, the B-factor field carries pLDDT — the model's own estimate of local accuracy on a 0–100 scale. Regions with pLDDT<50 should be treated as essentially unmodeled; they often correspond to intrinsically disordered segments.

  · For experimental (PDB) structures, the B-factor (temperature factor) quantifies the positional spread of each atom in the crystal — a combination of thermal vibration and static disorder — in units of Å². High B-factors mark flexible loops or poorly resolved regions; low B-factors mark the rigid, well-ordered core.

  · PAE(i, j) answers: if I align the predicted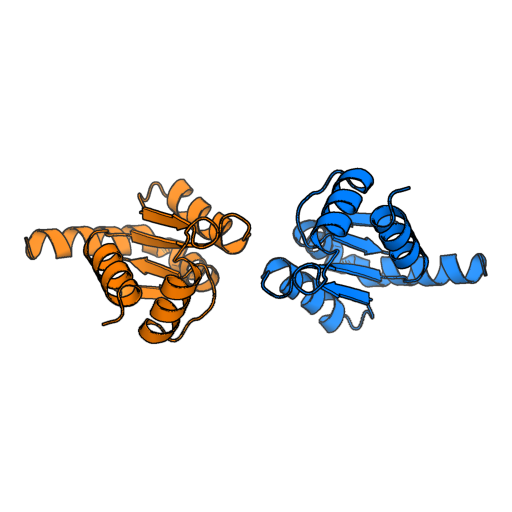 and true structures on residue i, how far off (in Å) do I expect residue j to be? A block-diagonal PAE matrix with low values on the blocks and high values off-diagonal is the signature of a multi-domain protein with confidently predicted domains but uncertain inter-domain orientation.

Place it in context: what it resembles, what it is annotated as, and how it looks.

  · Structural nearest neighbors (via Foldseek easy-search vs the PDB). Reported per hit: target PDB id, E-value, and alignment TM-score. A TM-score above ~0.5 is the conventional threshold for 'same fold'.

  · Functional annotations link the protein to curated databases. InterPro entries identify conserved domains and families by matching the sequence against member-database signatures (Pfam, PROSITE, CDD, …). Gene Ontology (GO) terms describe molecular function, biological process, and cellular component in a controlled vocabulary. CATH places the structure in a hierarchical fold classification (Class/Architecture/Topology/Homologous-superfamily). The organism is the source species.

  · Plot images: a contact map (which residues are close in 3D, as an N×N binary image), a Ramachandran scatter (backbone torsion angles, revealing secondary-structure composition at a glance), and — for AlphaFold structures — a PAE heatmap (pairwise prediction confidence).

  · Structure images are PyMOL renders from six orthogonal camera directions. Cartoon representation draws helices as coils and strands as arrows; sticks shows the backbone as bonds; surface shows the solvent-excluded envelope. Rainbow coloring maps sequence position to hue (blue→red, N→C); chain coloring assigns a distinct color per polypeptide.